Protein AF-A0A945WGF4-F1 (afdb_monomer_lite)

Sequence (278 aa):
MPPVVKNLLILNGLLFLATLSFQTSIGIDLRDMLGLHYFEAEKFKIYQIVTYMFMHGDFTHIFFNMFAVWMFGSAIENVWGSRKFLIYYLLTGFGAALIHYITIYIDIAPVISMMEQLVEDPSAQAAISFTNSHNWGSYLDQFYYKDMYDRTLEYMNGSLQVLKVDPENTQALRDTSNFFASYLEHFMNLPNVVGASGSLFGILLAFGMMFPNVRLFMIFIPIPIKAKYFVIGYGVMELVSAFQNNPGDNVAHFAHLGGMLFGYIIIKFWQKSGQRWR

Radius of gyration: 22.6 Å; chains: 1; bounding box: 58×42×65 Å

pLDDT: mean 94.6, std 6.07, range [61.59, 98.69]

Foldseek 3Di:
DADQLVVLLVQLVVQAVVQVCCCVPPNDHVLQQQWAAQCPAPSHDPNNLQSLLSFADDDVQSVVQSVLCVPLVVVQCVQQPDVRSVVLLSQLSNLLVVLLNVVCCVVCVVVLVLLVCLQPPNWLVSLLVSVVPPPCVLQDDCVPHVVLNVLVVCLVVPLNVVCVVPRPPPVSSNSSNVNSVVVSNSRSSPDTHHHNLSSSLLSLLLSCVPQVQDFCDDPPDNGTDGSVCVSVVVLVVLVVVCPPPDSPDPDSSSSSNSSNVSSVVVLVVCVVVVHDSD

Secondary structure (DSSP, 8-state):
--HHHHHHHHHHHHHHHHHHHHHHHH---HHHHHSEE-TTSTT--TTHHHHGGG--SSHHHHHHHHHHIIIIIHHHHHHH-HHHHHHHHHHHHHHHHHHHHHHHHHHHHHHHHHHHHHHHS--HHHHHHHHHHS-GGGT--TTTSHHHHHHHHHHHHTHHHHHHH-TT-HHHHHHHHHHHHHHHHHHHHS-EE--SHHHHHHHHHHHHHHSTT-EEEETTEEEEEEHHHHHHHHHHHHHHHHH---TT----HHHHHHHHHHHHHHHHHHHHTT----

Structure (mmCIF, N/CA/C/O backbone):
data_AF-A0A945WGF4-F1
#
_entry.id   AF-A0A945WGF4-F1
#
loop_
_atom_site.group_PDB
_atom_site.id
_atom_site.type_symbol
_atom_site.label_atom_id
_atom_site.label_alt_id
_atom_site.label_comp_id
_atom_site.label_asym_id
_atom_site.label_entity_id
_atom_site.label_seq_id
_atom_site.pdbx_PDB_ins_code
_atom_site.Cartn_x
_atom_site.Cartn_y
_atom_site.Cartn_z
_atom_site.occupancy
_atom_site.B_iso_or_equiv
_atom_site.auth_seq_id
_atom_site.auth_comp_id
_atom_site.auth_asym_id
_atom_site.auth_atom_id
_atom_site.pdbx_PDB_model_num
ATOM 1 N N . MET A 1 1 ? -12.036 8.065 26.164 1.00 86.81 1 MET A N 1
ATOM 2 C CA . MET A 1 1 ? -11.489 7.325 25.005 1.00 86.81 1 MET A CA 1
ATOM 3 C C . MET A 1 1 ? -10.660 6.165 25.536 1.00 86.81 1 MET A C 1
ATOM 5 O O . MET A 1 1 ? -9.862 6.420 26.436 1.00 86.81 1 MET A O 1
ATOM 9 N N . PRO A 1 2 ? -10.867 4.932 25.050 1.00 96.50 2 PRO A N 1
ATOM 10 C CA . PRO A 1 2 ? -10.083 3.763 25.455 1.00 96.50 2 PRO A CA 1
ATOM 11 C C . PRO A 1 2 ? -8.575 3.945 25.188 1.00 96.50 2 PRO A C 1
ATOM 13 O O . PRO A 1 2 ? -8.211 4.658 24.246 1.00 96.50 2 PRO A O 1
ATOM 16 N N . PRO A 1 3 ? -7.688 3.397 26.039 1.00 97.88 3 PRO A N 1
ATOM 17 C CA . PRO A 1 3 ? -6.272 3.752 26.018 1.00 97.88 3 PRO A CA 1
ATOM 18 C C . PRO A 1 3 ? -5.523 3.270 24.770 1.00 97.88 3 PRO A C 1
ATOM 20 O O . PRO A 1 3 ? -4.681 4.023 24.283 1.00 97.88 3 PRO A O 1
ATOM 23 N N . VAL A 1 4 ? -5.809 2.085 24.218 1.00 98.31 4 VAL A N 1
ATOM 24 C CA . VAL A 1 4 ? -5.104 1.606 23.013 1.00 98.31 4 VAL A CA 1
ATOM 25 C C . VAL A 1 4 ? -5.536 2.402 21.795 1.00 98.31 4 VAL A C 1
ATOM 27 O O . VAL A 1 4 ? -4.672 2.895 21.081 1.00 98.31 4 VAL A O 1
ATOM 30 N N . VAL A 1 5 ? -6.837 2.615 21.595 1.00 98.50 5 VAL A N 1
ATOM 31 C CA . VAL A 1 5 ? -7.349 3.485 20.525 1.00 98.50 5 VAL A CA 1
ATOM 32 C C . VAL A 1 5 ? -6.712 4.871 20.603 1.00 98.50 5 VAL A C 1
ATOM 34 O O . VAL A 1 5 ? -6.194 5.360 19.604 1.00 98.50 5 VAL A O 1
ATOM 37 N N . LYS A 1 6 ? -6.662 5.479 21.796 1.00 98.38 6 LYS A N 1
ATOM 38 C CA . LYS A 1 6 ? -5.992 6.773 21.997 1.00 98.38 6 LYS A CA 1
ATOM 39 C C . LYS A 1 6 ? -4.523 6.730 21.566 1.00 98.38 6 LYS A C 1
ATOM 41 O O . LYS A 1 6 ? -4.068 7.630 20.868 1.00 98.38 6 LYS A O 1
ATOM 46 N N . ASN A 1 7 ? -3.789 5.695 21.970 1.00 98.44 7 ASN A N 1
ATOM 47 C CA . ASN A 1 7 ? -2.373 5.558 21.639 1.00 98.44 7 ASN A CA 1
ATOM 48 C C . ASN A 1 7 ? -2.151 5.316 20.140 1.00 98.44 7 ASN A C 1
ATOM 50 O O . ASN A 1 7 ? -1.219 5.885 19.583 1.00 98.44 7 ASN A O 1
ATOM 54 N N . LEU A 1 8 ? -3.015 4.536 19.480 1.00 98.31 8 LEU A N 1
ATOM 55 C CA . LEU A 1 8 ? -2.981 4.343 18.029 1.00 98.31 8 LEU A CA 1
ATOM 56 C C . LEU A 1 8 ? -3.195 5.671 17.298 1.00 98.31 8 LEU A C 1
ATOM 58 O O . LEU A 1 8 ? -2.424 5.991 16.400 1.00 98.31 8 LEU A O 1
ATOM 62 N N . LEU A 1 9 ? -4.185 6.467 17.710 1.00 98.50 9 LEU A N 1
ATOM 63 C CA . LEU A 1 9 ? -4.441 7.790 17.135 1.00 98.50 9 LEU A CA 1
ATOM 64 C C . LEU A 1 9 ? -3.229 8.721 17.276 1.00 98.50 9 LEU A C 1
ATOM 66 O O . LEU A 1 9 ? -2.821 9.353 16.303 1.00 98.50 9 LEU A O 1
ATOM 70 N N . ILE A 1 10 ? -2.639 8.785 18.474 1.00 98.56 10 ILE A N 1
ATOM 71 C CA . ILE A 1 10 ? -1.462 9.622 18.743 1.00 98.56 10 ILE A CA 1
ATOM 72 C C . ILE A 1 10 ? -0.267 9.155 17.909 1.00 98.56 10 ILE A C 1
ATOM 74 O O . ILE A 1 10 ? 0.361 9.973 17.247 1.00 98.56 10 ILE A O 1
ATOM 78 N N . LEU A 1 11 ? 0.037 7.855 17.912 1.00 98.38 11 LEU A N 1
ATOM 79 C CA . LEU A 1 11 ? 1.184 7.297 17.195 1.00 98.38 11 LEU A CA 1
ATOM 80 C C . LEU A 1 11 ? 1.090 7.549 15.686 1.00 98.38 11 LEU A C 1
ATOM 82 O O . LEU A 1 11 ? 2.049 8.032 15.092 1.00 98.38 11 LEU A O 1
ATOM 86 N N . ASN A 1 12 ? -0.071 7.284 15.083 1.00 98.38 12 ASN A N 1
ATOM 87 C CA . ASN A 1 12 ? -0.297 7.530 13.658 1.00 98.38 12 ASN A CA 1
ATOM 88 C C . ASN A 1 12 ? -0.228 9.022 13.314 1.00 98.38 12 ASN A C 1
ATOM 90 O O . ASN A 1 12 ? 0.380 9.393 12.313 1.00 98.38 12 ASN A O 1
ATOM 94 N N . GLY A 1 13 ? -0.800 9.886 14.160 1.00 98.31 13 GLY A N 1
ATOM 95 C CA . GLY A 1 13 ? -0.698 11.335 13.990 1.00 98.31 13 GLY A CA 1
ATOM 96 C C . GLY A 1 13 ? 0.749 11.828 14.055 1.00 98.31 13 GLY A C 1
ATOM 97 O O . GLY A 1 13 ? 1.172 12.603 13.200 1.00 98.31 13 GLY A O 1
ATOM 98 N N . LEU A 1 14 ? 1.533 11.341 15.022 1.00 98.44 14 LEU A N 1
ATOM 99 C CA . LEU A 1 14 ? 2.951 11.682 15.153 1.00 98.44 14 LEU A CA 1
ATOM 100 C C . LEU A 1 14 ? 3.774 11.187 13.962 1.00 98.44 14 LEU A C 1
ATOM 102 O O . LEU A 1 14 ? 4.584 11.951 13.447 1.00 98.44 14 LEU A O 1
ATOM 106 N N . LEU A 1 15 ? 3.559 9.954 13.496 1.00 98.19 15 LEU A N 1
ATOM 107 C CA . LEU A 1 15 ? 4.268 9.416 12.332 1.00 98.19 15 LEU A CA 1
ATOM 108 C C . LEU A 1 15 ? 3.916 10.162 11.047 1.00 98.19 15 LEU A C 1
ATOM 110 O O . LEU A 1 15 ? 4.804 10.445 10.245 1.00 98.19 15 LEU A O 1
ATOM 114 N N . PHE A 1 16 ? 2.656 10.555 10.868 1.00 98.19 16 PHE A N 1
ATOM 115 C CA . PHE A 1 16 ? 2.250 11.372 9.727 1.00 98.19 16 PHE A CA 1
ATOM 116 C C . PHE A 1 16 ? 2.901 12.760 9.757 1.00 98.19 16 PHE A C 1
ATOM 118 O O . PHE A 1 16 ? 3.492 13.185 8.767 1.00 98.19 16 PHE A O 1
ATOM 125 N N . LEU A 1 17 ? 2.888 13.442 10.907 1.00 98.00 17 LEU A N 1
ATOM 126 C CA . LEU A 1 17 ? 3.571 14.732 11.064 1.00 98.00 17 LEU A CA 1
ATOM 127 C C . LEU A 1 17 ? 5.090 14.613 10.886 1.00 98.00 17 LEU A C 1
ATOM 129 O O . LEU A 1 17 ? 5.699 15.479 10.255 1.00 98.00 17 LEU A O 1
ATOM 133 N N . ALA A 1 18 ? 5.700 13.543 11.402 1.00 97.88 18 ALA A N 1
ATOM 134 C CA . ALA A 1 18 ? 7.118 13.257 11.209 1.00 97.88 18 ALA A CA 1
ATOM 135 C C . ALA A 1 18 ? 7.441 13.013 9.731 1.00 97.88 18 ALA A C 1
ATOM 137 O O . ALA A 1 18 ? 8.434 13.539 9.244 1.00 97.88 18 ALA A O 1
ATOM 138 N N . THR A 1 19 ? 6.573 12.304 9.002 1.00 97.31 19 THR A N 1
ATOM 139 C CA . THR A 1 19 ? 6.713 12.077 7.554 1.00 97.31 19 THR A CA 1
ATOM 140 C C . THR A 1 19 ? 6.748 13.406 6.807 1.00 97.31 19 THR A C 1
ATOM 142 O O . THR A 1 19 ? 7.700 13.671 6.078 1.00 97.31 19 THR A O 1
ATOM 145 N N . LEU A 1 20 ? 5.762 14.280 7.042 1.00 96.31 20 LEU A N 1
ATOM 146 C CA . LEU A 1 20 ? 5.699 15.597 6.399 1.00 96.31 20 LEU A CA 1
ATOM 147 C C . LEU A 1 20 ? 6.916 16.466 6.746 1.00 96.31 20 LEU A C 1
ATOM 149 O O . LEU A 1 20 ? 7.488 17.126 5.875 1.00 96.31 20 LEU A O 1
ATOM 153 N N . SER A 1 21 ? 7.322 16.452 8.018 1.00 96.88 21 SER A N 1
ATOM 154 C CA . SER A 1 21 ? 8.445 17.255 8.508 1.00 96.88 21 SER A CA 1
ATOM 155 C C . SER A 1 21 ? 9.773 16.774 7.928 1.00 96.88 21 SER A C 1
ATOM 157 O O . SER A 1 21 ? 10.543 17.579 7.420 1.00 96.88 21 SER A O 1
ATOM 159 N N . PHE A 1 22 ? 10.048 15.469 7.958 1.00 97.00 22 PHE A N 1
ATOM 160 C CA . PHE A 1 22 ? 11.325 14.915 7.501 1.00 97.00 22 PHE A CA 1
ATOM 161 C C . PHE A 1 22 ? 11.466 14.990 5.986 1.00 97.00 22 PHE A C 1
ATOM 163 O O . PHE A 1 22 ? 12.541 15.344 5.498 1.00 97.00 22 PHE A O 1
ATOM 170 N N . GLN A 1 23 ? 10.376 14.764 5.250 1.00 94.44 23 GLN A N 1
ATOM 171 C CA . GLN A 1 23 ? 10.380 14.915 3.801 1.00 94.44 23 GLN A CA 1
ATOM 172 C C . GLN A 1 23 ? 10.711 16.361 3.409 1.00 94.44 23 GLN A C 1
ATOM 174 O O . GLN A 1 23 ? 11.548 16.585 2.540 1.00 94.44 23 GLN A O 1
ATOM 179 N N . THR A 1 24 ? 10.115 17.343 4.093 1.00 92.94 24 THR A N 1
ATOM 180 C CA . THR A 1 24 ? 10.331 18.768 3.796 1.00 92.94 24 THR A CA 1
ATOM 181 C C . THR A 1 24 ? 11.696 19.271 4.271 1.00 92.94 24 THR A C 1
ATOM 183 O O . THR A 1 24 ? 12.344 20.044 3.572 1.00 92.94 24 THR A O 1
ATOM 186 N N . SER A 1 25 ? 12.134 18.882 5.471 1.00 94.62 25 SER A N 1
ATOM 187 C CA . SER A 1 25 ? 13.328 19.457 6.106 1.00 94.62 25 SER A CA 1
ATOM 188 C C . SER A 1 25 ? 14.635 18.788 5.694 1.00 94.62 25 SER A C 1
ATOM 190 O O . SER A 1 25 ? 15.658 19.465 5.647 1.00 94.62 25 SER A O 1
ATOM 192 N N . ILE A 1 26 ? 14.626 17.475 5.445 1.00 95.12 26 ILE A N 1
ATOM 193 C CA . ILE A 1 26 ? 15.848 16.688 5.201 1.00 95.12 26 ILE A CA 1
ATOM 194 C C . ILE A 1 26 ? 15.714 15.693 4.037 1.00 95.12 26 ILE A C 1
ATOM 196 O O . ILE A 1 26 ? 16.614 14.887 3.826 1.00 95.12 26 ILE A O 1
ATOM 200 N N . GLY A 1 27 ? 14.612 15.736 3.279 1.00 92.62 27 GLY A N 1
ATOM 201 C CA . GLY A 1 27 ? 14.408 14.894 2.095 1.00 92.62 27 GLY A CA 1
ATOM 202 C C . GLY A 1 27 ? 14.152 13.412 2.386 1.00 92.62 27 GLY A C 1
ATOM 203 O O . GLY A 1 27 ? 14.241 12.599 1.472 1.00 92.62 27 GLY A O 1
ATOM 204 N N . ILE A 1 28 ? 13.842 13.041 3.634 1.00 94.25 28 ILE A N 1
ATOM 205 C CA . ILE A 1 28 ? 13.594 11.644 4.023 1.00 94.25 28 ILE A CA 1
ATOM 206 C C . ILE A 1 28 ? 12.094 11.351 4.002 1.00 94.25 28 ILE A C 1
ATOM 208 O O . ILE A 1 28 ? 11.337 11.931 4.782 1.00 94.25 28 ILE A O 1
ATOM 212 N N . ASP A 1 29 ? 11.671 10.402 3.164 1.00 94.56 29 ASP A N 1
ATOM 213 C CA . ASP A 1 29 ? 10.294 9.910 3.153 1.00 94.56 29 ASP A CA 1
ATOM 214 C C . ASP A 1 29 ? 10.133 8.678 4.055 1.00 94.56 29 ASP A C 1
ATOM 216 O O . ASP A 1 29 ? 10.538 7.563 3.722 1.00 94.56 29 ASP A O 1
ATOM 220 N N . LEU A 1 30 ? 9.488 8.867 5.208 1.00 96.88 30 LEU A N 1
ATOM 221 C CA . LEU A 1 30 ? 9.208 7.764 6.126 1.00 96.88 30 LEU A CA 1
ATOM 222 C C . LEU A 1 30 ? 8.253 6.718 5.533 1.00 96.88 30 LEU A C 1
ATOM 224 O O . LEU A 1 30 ? 8.266 5.582 6.001 1.00 96.88 30 LEU A O 1
ATOM 228 N N . ARG A 1 31 ? 7.441 7.052 4.520 1.00 95.81 31 ARG A N 1
ATOM 229 C CA . ARG A 1 31 ? 6.581 6.072 3.828 1.00 95.81 31 ARG A CA 1
ATOM 230 C C . ARG A 1 31 ? 7.419 5.073 3.046 1.00 95.81 31 ARG A C 1
ATOM 232 O O . ARG A 1 31 ? 7.078 3.897 3.027 1.00 95.81 31 ARG A O 1
ATOM 239 N N . ASP A 1 32 ? 8.525 5.521 2.458 1.00 94.75 32 ASP A N 1
ATOM 240 C CA . ASP A 1 32 ? 9.477 4.641 1.779 1.00 94.75 32 ASP A CA 1
ATOM 241 C C . ASP A 1 32 ? 10.260 3.795 2.791 1.00 94.75 32 ASP A C 1
ATOM 243 O O . ASP A 1 32 ? 10.461 2.608 2.583 1.00 94.75 32 ASP A O 1
ATOM 247 N N . MET A 1 33 ? 10.641 4.354 3.941 1.00 96.19 33 MET A N 1
ATOM 248 C CA . MET A 1 33 ? 11.409 3.596 4.938 1.00 96.19 33 MET A CA 1
ATOM 249 C C . MET A 1 33 ? 10.570 2.571 5.711 1.00 96.19 33 MET A C 1
ATOM 251 O O . MET A 1 33 ? 11.021 1.455 5.966 1.00 96.19 33 MET A O 1
ATOM 255 N N . LEU A 1 34 ? 9.372 2.967 6.145 1.00 98.00 34 LEU A N 1
ATOM 256 C CA . LEU A 1 34 ? 8.552 2.220 7.104 1.00 98.00 34 LEU A CA 1
ATOM 257 C C . LEU A 1 34 ? 7.360 1.501 6.462 1.00 98.00 34 LEU A C 1
ATOM 259 O O . LEU A 1 34 ? 6.690 0.738 7.162 1.00 98.00 34 LEU A O 1
ATOM 263 N N . GLY A 1 35 ? 7.081 1.752 5.182 1.00 97.38 35 GLY A N 1
ATOM 264 C CA . GLY A 1 35 ? 6.067 1.041 4.409 1.00 97.38 35 GLY A CA 1
ATOM 265 C C . GLY A 1 35 ? 6.497 -0.376 4.024 1.00 97.38 35 GLY A C 1
ATOM 266 O O . GLY A 1 35 ? 7.669 -0.736 4.119 1.00 97.38 35 GLY A O 1
ATOM 267 N N . LEU A 1 36 ? 5.522 -1.213 3.674 1.00 96.81 36 LEU A N 1
ATOM 268 C CA . LEU A 1 36 ? 5.719 -2.629 3.385 1.00 96.81 36 LEU A CA 1
ATOM 269 C C . LEU A 1 36 ? 6.135 -2.821 1.928 1.00 96.81 36 LEU A C 1
ATOM 271 O O . LEU A 1 36 ? 5.277 -2.840 1.047 1.00 96.81 36 LEU A O 1
ATOM 275 N N . HIS A 1 37 ? 7.439 -2.984 1.703 1.00 96.38 37 HIS A N 1
ATOM 276 C CA . HIS A 1 37 ? 8.002 -3.289 0.385 1.00 96.38 37 HIS A CA 1
ATOM 277 C C . HIS A 1 37 ? 7.852 -4.764 0.007 1.00 96.38 37 HIS A C 1
ATOM 279 O O . HIS A 1 37 ? 7.711 -5.627 0.883 1.00 96.38 37 HIS A O 1
ATOM 285 N N . TYR A 1 38 ? 7.914 -5.067 -1.293 1.00 95.38 38 TYR A N 1
ATOM 286 C CA . TYR A 1 38 ? 8.000 -6.445 -1.789 1.00 95.38 38 TYR A CA 1
ATOM 287 C C . TYR A 1 38 ? 9.185 -7.185 -1.149 1.00 95.38 38 TYR A C 1
ATOM 289 O O . TYR A 1 38 ? 10.270 -6.632 -1.031 1.00 95.38 38 TYR A O 1
ATOM 297 N N . PHE A 1 39 ? 8.987 -8.424 -0.696 1.00 94.19 39 PHE A N 1
ATOM 298 C CA . PHE A 1 39 ? 9.924 -9.087 0.223 1.00 94.19 39 PHE A CA 1
ATOM 299 C C . PHE A 1 39 ? 11.304 -9.409 -0.381 1.00 94.19 39 PHE A C 1
ATOM 301 O O . PHE A 1 39 ? 12.262 -9.566 0.374 1.00 94.19 39 PHE A O 1
ATOM 308 N N . GLU A 1 40 ? 11.413 -9.499 -1.710 1.00 93.62 40 GLU A N 1
ATOM 309 C CA . GLU A 1 40 ? 12.685 -9.710 -2.429 1.00 93.62 40 GLU A CA 1
ATOM 310 C C . GLU A 1 40 ? 13.337 -8.390 -2.863 1.00 93.62 40 GLU A C 1
ATOM 312 O O . GLU A 1 40 ? 14.462 -8.384 -3.354 1.00 93.62 40 GLU A O 1
ATOM 317 N N . ALA A 1 41 ? 12.652 -7.262 -2.665 1.00 95.50 41 ALA A N 1
ATOM 318 C CA . ALA A 1 41 ? 13.173 -5.950 -3.009 1.00 95.50 41 ALA A CA 1
ATOM 319 C C . ALA A 1 41 ? 14.297 -5.531 -2.056 1.00 95.50 41 ALA A C 1
ATOM 321 O O . ALA A 1 41 ? 14.249 -5.785 -0.849 1.00 95.50 41 ALA A O 1
ATOM 322 N N . GLU A 1 42 ? 15.281 -4.788 -2.560 1.00 95.88 42 GLU A N 1
ATOM 323 C CA . GLU A 1 42 ? 16.395 -4.291 -1.744 1.00 95.88 42 GLU A CA 1
ATOM 324 C C . GLU A 1 42 ? 15.917 -3.388 -0.590 1.00 95.88 42 GLU A C 1
ATOM 326 O O . GLU A 1 42 ? 16.454 -3.418 0.532 1.00 95.88 42 GLU A O 1
ATOM 331 N N . LYS A 1 43 ? 14.862 -2.604 -0.839 1.00 95.94 43 LYS A N 1
ATOM 332 C CA . LYS A 1 43 ? 14.247 -1.718 0.157 1.00 95.94 43 LYS A CA 1
ATOM 333 C C . LYS A 1 43 ? 13.505 -2.455 1.266 1.00 95.94 43 LYS A C 1
ATOM 335 O O . LYS A 1 43 ? 13.220 -1.841 2.300 1.00 95.94 43 LYS A O 1
ATOM 340 N N . PHE A 1 44 ? 13.237 -3.751 1.116 1.00 97.19 44 PHE A N 1
ATOM 341 C CA . PHE A 1 44 ? 12.576 -4.515 2.160 1.00 97.19 44 PHE A CA 1
ATOM 342 C C . PHE A 1 44 ? 13.429 -4.604 3.424 1.00 97.19 44 PHE A C 1
ATOM 344 O O . PHE A 1 44 ? 14.646 -4.838 3.400 1.00 97.19 44 PHE A O 1
ATOM 351 N N . LYS A 1 45 ? 12.767 -4.412 4.564 1.00 97.38 45 LYS A N 1
ATOM 352 C CA . LYS A 1 45 ? 13.328 -4.582 5.903 1.00 97.38 45 LYS A CA 1
ATOM 353 C C . LYS A 1 45 ? 12.294 -5.266 6.786 1.00 97.38 45 LYS A C 1
ATOM 355 O O . LYS A 1 45 ? 11.128 -4.893 6.803 1.00 97.38 45 LYS A O 1
ATOM 360 N N . ILE A 1 46 ? 12.731 -6.216 7.613 1.00 95.88 46 ILE A N 1
ATOM 361 C CA . ILE A 1 46 ? 11.827 -7.070 8.406 1.00 95.88 46 ILE A CA 1
ATOM 362 C C . ILE A 1 46 ? 10.862 -6.298 9.325 1.00 95.88 46 ILE A C 1
ATOM 364 O O . ILE A 1 46 ? 9.744 -6.745 9.573 1.00 95.88 46 ILE A O 1
ATOM 368 N N . TYR A 1 47 ? 11.261 -5.120 9.819 1.00 96.69 47 TYR A N 1
ATOM 369 C CA . TYR A 1 47 ? 10.410 -4.292 10.677 1.00 96.69 47 TYR A CA 1
ATOM 370 C C . TYR A 1 47 ? 9.177 -3.739 9.942 1.00 96.69 47 TYR A C 1
ATOM 372 O O . TYR A 1 47 ? 8.179 -3.418 10.593 1.00 96.69 47 TYR A O 1
ATOM 380 N N . GLN A 1 48 ? 9.211 -3.684 8.607 1.00 97.50 48 GLN A N 1
ATOM 381 C CA . GLN A 1 48 ? 8.130 -3.167 7.771 1.00 97.50 48 GLN A CA 1
ATOM 382 C C . GLN A 1 48 ? 6.851 -3.986 7.894 1.00 97.50 48 GLN A C 1
ATOM 384 O O . GLN A 1 48 ? 5.779 -3.404 7.804 1.00 97.50 48 GLN A O 1
ATOM 389 N N . ILE A 1 49 ? 6.939 -5.277 8.244 1.00 94.94 49 ILE A N 1
ATOM 390 C CA . ILE A 1 49 ? 5.782 -6.147 8.543 1.00 94.94 49 ILE A CA 1
ATOM 391 C C . ILE A 1 49 ? 4.907 -5.572 9.671 1.00 94.94 49 ILE A C 1
ATOM 393 O O . ILE A 1 49 ? 3.717 -5.870 9.755 1.00 94.94 49 ILE A O 1
ATOM 397 N N . VAL A 1 50 ? 5.474 -4.731 10.541 1.00 96.69 50 VAL A N 1
ATOM 398 C CA . VAL A 1 50 ? 4.743 -4.044 11.613 1.00 96.69 50 VAL A CA 1
ATOM 399 C C . VAL A 1 50 ? 4.585 -2.558 11.310 1.00 96.69 50 VAL A C 1
ATOM 401 O O . VAL A 1 50 ? 3.499 -2.008 11.490 1.00 96.69 50 VAL A O 1
ATOM 404 N N . THR A 1 51 ? 5.652 -1.879 10.885 1.00 97.94 51 THR A N 1
ATOM 405 C CA . THR A 1 51 ? 5.657 -0.409 10.813 1.00 97.94 51 THR A CA 1
ATOM 406 C C . THR A 1 51 ? 4.721 0.142 9.745 1.00 97.94 51 THR A C 1
ATOM 408 O O . THR A 1 51 ? 4.175 1.228 9.939 1.00 97.94 51 THR A O 1
ATOM 411 N N . TYR A 1 52 ? 4.447 -0.620 8.683 1.00 97.81 52 TYR A N 1
ATOM 412 C CA . TYR A 1 52 ? 3.558 -0.187 7.604 1.00 97.81 52 TYR A CA 1
ATOM 413 C C . TYR A 1 52 ? 2.141 0.139 8.095 1.00 97.81 52 TYR A C 1
ATOM 415 O O . TYR A 1 52 ? 1.489 1.047 7.576 1.00 97.81 52 TYR A O 1
ATOM 423 N N . MET A 1 53 ? 1.703 -0.547 9.161 1.00 97.69 53 MET A N 1
ATOM 424 C CA . MET A 1 53 ? 0.405 -0.362 9.815 1.00 97.69 53 MET A CA 1
ATOM 425 C C . MET A 1 53 ? 0.231 1.038 10.410 1.00 97.69 53 MET A C 1
ATOM 427 O O . MET A 1 53 ? -0.871 1.382 10.838 1.00 97.69 53 MET A O 1
ATOM 431 N N . PHE A 1 54 ? 1.315 1.813 10.502 1.00 98.00 54 PHE A N 1
ATOM 432 C CA . PHE A 1 54 ? 1.334 3.134 11.117 1.00 98.00 54 PHE A CA 1
ATOM 433 C C . PHE A 1 54 ? 1.694 4.271 10.149 1.00 98.00 54 PHE A C 1
ATOM 435 O O . PHE A 1 54 ? 1.771 5.435 10.550 1.00 98.00 54 PHE A O 1
ATOM 442 N N . MET A 1 55 ? 1.895 3.948 8.872 1.00 97.94 55 MET A N 1
ATOM 443 C CA . MET A 1 55 ? 2.204 4.909 7.815 1.00 97.94 55 MET A CA 1
ATOM 444 C C . MET A 1 55 ? 0.950 5.267 7.022 1.00 97.94 55 MET A C 1
ATOM 446 O O . MET A 1 55 ? 0.035 4.459 6.911 1.00 97.94 55 MET A O 1
ATOM 450 N N . HIS A 1 56 ? 0.891 6.480 6.472 1.00 96.75 56 HIS A N 1
ATOM 451 C CA . HIS A 1 56 ? -0.254 6.955 5.692 1.00 96.75 56 HIS A CA 1
ATOM 452 C C . HIS A 1 56 ? 0.222 7.810 4.514 1.00 96.75 56 HIS A C 1
ATOM 454 O O . HIS A 1 56 ? 1.155 8.599 4.658 1.00 96.75 56 HIS A O 1
ATOM 460 N N . GLY A 1 57 ? -0.420 7.638 3.355 1.00 93.06 57 GLY A N 1
ATOM 461 C CA . GLY A 1 57 ? -0.036 8.303 2.104 1.00 93.06 57 GLY A CA 1
ATOM 462 C C . GLY A 1 57 ? -0.346 9.800 2.080 1.00 93.06 57 GLY A C 1
ATOM 463 O O . GLY A 1 57 ? 0.505 10.597 1.687 1.00 93.06 57 GLY A O 1
ATOM 464 N N . ASP A 1 58 ? -1.533 10.178 2.556 1.00 93.75 58 ASP A N 1
ATOM 465 C CA . ASP A 1 58 ? -2.062 11.540 2.507 1.00 93.75 58 ASP A CA 1
ATOM 466 C C . ASP A 1 58 ? -2.994 11.843 3.697 1.00 93.75 58 ASP A C 1
ATOM 468 O O . ASP A 1 58 ? -3.321 10.971 4.510 1.00 93.75 58 ASP A O 1
ATOM 472 N N . PHE A 1 59 ? -3.418 13.106 3.800 1.00 96.00 59 PHE A N 1
ATOM 473 C CA . PHE A 1 59 ? -4.266 13.590 4.890 1.00 96.00 59 PHE A CA 1
ATOM 474 C C . PHE A 1 59 ? -5.646 12.919 4.929 1.00 96.00 59 PHE A C 1
ATOM 476 O O . PHE A 1 59 ? -6.125 12.555 6.004 1.00 96.00 59 PHE A O 1
ATOM 483 N N . THR A 1 60 ? -6.292 12.750 3.777 1.00 94.94 60 THR A N 1
ATOM 484 C CA . THR A 1 60 ? -7.622 12.138 3.694 1.00 94.94 60 THR A CA 1
ATOM 485 C C . THR A 1 60 ? -7.554 10.680 4.139 1.00 94.94 60 THR A C 1
ATOM 487 O O . THR A 1 60 ? -8.401 10.228 4.918 1.00 94.94 60 THR A O 1
ATOM 490 N N . HIS A 1 61 ? -6.501 9.971 3.730 1.00 94.56 61 HIS A N 1
ATOM 491 C CA . HIS A 1 61 ? -6.255 8.591 4.114 1.00 94.56 61 HIS A CA 1
ATOM 492 C C . HIS A 1 61 ? -6.104 8.428 5.639 1.00 94.56 61 HIS A C 1
ATOM 494 O O . HIS A 1 61 ? -6.815 7.608 6.233 1.00 94.56 61 HIS A O 1
ATOM 500 N N . ILE A 1 62 ? -5.248 9.222 6.301 1.00 97.38 62 ILE A N 1
ATOM 501 C CA . ILE A 1 62 ? -5.105 9.159 7.770 1.00 97.38 62 ILE A CA 1
ATOM 502 C C . ILE A 1 62 ? -6.368 9.619 8.497 1.00 97.38 62 ILE A C 1
ATOM 504 O O . ILE A 1 62 ? -6.764 8.991 9.481 1.00 97.38 62 ILE A O 1
ATOM 508 N N . PHE A 1 63 ? -7.027 10.674 8.016 1.00 97.56 63 PHE A N 1
ATOM 509 C CA . PHE A 1 63 ? -8.219 11.217 8.657 1.00 97.56 63 PHE A CA 1
ATOM 510 C C . PHE A 1 63 ? -9.324 10.162 8.753 1.00 97.56 63 PHE A C 1
ATOM 512 O O . PHE A 1 63 ? -9.807 9.878 9.852 1.00 97.56 63 PHE A O 1
ATOM 519 N N . PHE A 1 64 ? -9.690 9.532 7.632 1.00 96.00 64 PHE A N 1
ATOM 520 C CA . PHE A 1 64 ? -10.755 8.528 7.631 1.00 96.00 64 PHE A CA 1
ATOM 521 C C . PHE A 1 64 ? -10.355 7.241 8.357 1.00 96.00 64 PHE A C 1
ATOM 523 O O . PHE A 1 64 ? -11.195 6.665 9.053 1.00 96.00 64 PHE A O 1
ATOM 530 N N . ASN A 1 65 ? -9.083 6.827 8.289 1.00 96.88 65 ASN A N 1
ATOM 531 C CA . ASN A 1 65 ? -8.601 5.687 9.073 1.00 96.88 65 ASN A CA 1
ATOM 532 C C . ASN A 1 65 ? -8.737 5.947 10.572 1.00 96.88 65 ASN A C 1
ATOM 534 O O . ASN A 1 65 ? -9.345 5.153 11.289 1.00 96.88 65 ASN A O 1
ATOM 538 N N . MET A 1 66 ? -8.206 7.068 11.058 1.00 97.94 66 MET A N 1
ATOM 539 C CA . MET A 1 66 ? -8.212 7.380 12.487 1.00 97.94 66 MET A CA 1
ATOM 540 C C . MET A 1 66 ? -9.616 7.690 13.000 1.00 97.94 66 MET A C 1
ATOM 542 O O . MET A 1 66 ? -9.953 7.290 14.115 1.00 97.94 66 MET A O 1
ATOM 546 N N . PHE A 1 67 ? -10.467 8.314 12.184 1.00 97.00 67 PHE A N 1
ATOM 547 C CA . PHE A 1 67 ? -11.882 8.498 12.498 1.00 97.00 67 PHE A CA 1
ATOM 548 C C . PHE A 1 67 ? -12.598 7.156 12.694 1.00 97.00 67 PHE A C 1
ATOM 550 O O . PHE A 1 67 ? -13.312 6.968 13.682 1.00 97.00 67 PHE A O 1
ATOM 557 N N . ALA A 1 68 ? -12.370 6.196 11.799 1.00 96.94 68 ALA A N 1
ATOM 558 C CA . ALA A 1 68 ? -12.990 4.881 11.882 1.00 96.94 68 ALA A CA 1
ATOM 559 C C . ALA A 1 68 ? -12.399 4.023 13.020 1.00 96.94 68 ALA A C 1
ATOM 561 O O . ALA A 1 68 ? -13.157 3.382 13.753 1.00 96.94 68 ALA A O 1
ATOM 562 N N . VAL A 1 69 ? -11.078 4.060 13.248 1.00 98.19 69 VAL A N 1
ATOM 563 C CA . VAL A 1 69 ? -10.430 3.417 14.409 1.00 98.19 69 VAL A CA 1
ATOM 564 C C . VAL A 1 69 ? -10.973 3.997 15.712 1.00 98.19 69 VAL A C 1
ATOM 566 O O . VAL A 1 69 ? -11.293 3.247 16.633 1.00 98.19 69 VAL A O 1
ATOM 569 N N . TRP A 1 70 ? -11.148 5.316 15.795 1.00 97.94 70 TRP A N 1
ATOM 570 C CA . TRP A 1 70 ? -11.765 5.946 16.955 1.00 97.94 70 TRP A CA 1
ATOM 571 C C . TRP A 1 70 ? -13.208 5.484 17.156 1.00 97.94 70 TRP A C 1
ATOM 573 O O . TRP A 1 70 ? -13.545 5.030 18.249 1.00 97.94 70 TRP A O 1
ATOM 583 N N . MET A 1 71 ? -14.049 5.559 16.124 1.00 95.81 71 MET A N 1
ATOM 584 C CA . MET A 1 71 ? -15.475 5.247 16.228 1.00 95.81 71 MET A CA 1
ATOM 585 C C . MET A 1 71 ? -15.725 3.765 16.531 1.00 95.81 71 MET A C 1
ATOM 587 O O . MET A 1 71 ? -16.368 3.425 17.526 1.00 95.81 71 MET A O 1
ATOM 591 N N . PHE A 1 72 ? -15.212 2.873 15.684 1.00 97.81 72 PHE A N 1
ATOM 592 C CA . PHE A 1 72 ? -15.481 1.440 15.780 1.00 97.81 72 PHE A CA 1
ATOM 593 C C . PHE A 1 72 ? -14.539 0.759 16.768 1.00 97.81 72 PHE A C 1
ATOM 595 O O . PHE A 1 72 ? -14.979 -0.056 17.580 1.00 97.81 72 PHE A O 1
ATOM 602 N N . GLY A 1 73 ? -13.258 1.133 16.767 1.00 97.69 73 GLY A N 1
ATOM 603 C CA . GLY A 1 73 ? -12.271 0.564 17.680 1.00 97.69 73 GLY A CA 1
ATOM 604 C C . GLY A 1 73 ? -12.586 0.875 19.140 1.00 97.69 73 GLY A C 1
ATOM 605 O O . GLY A 1 73 ? -12.476 -0.022 19.972 1.00 97.69 73 GLY A O 1
ATOM 606 N N . SER A 1 74 ? -13.084 2.079 19.465 1.00 97.94 74 SER A N 1
ATOM 607 C CA . SER A 1 74 ? -13.467 2.397 20.853 1.00 97.94 74 SER A CA 1
ATOM 608 C C . SER A 1 74 ? -14.590 1.496 21.365 1.00 97.94 74 SER A C 1
ATOM 610 O O . SER A 1 74 ? -14.563 1.076 22.522 1.00 97.94 74 SER A O 1
ATOM 612 N N . ALA A 1 75 ? -15.581 1.188 20.522 1.00 96.44 75 ALA A N 1
ATOM 613 C CA . ALA A 1 75 ? -16.678 0.299 20.898 1.00 96.44 75 ALA A CA 1
ATOM 614 C C . ALA A 1 75 ? -16.171 -1.119 21.200 1.00 96.44 75 ALA A C 1
ATOM 616 O O . ALA A 1 75 ? -16.603 -1.735 22.173 1.00 96.44 75 ALA A O 1
ATOM 617 N N . ILE A 1 76 ? -15.221 -1.611 20.403 1.00 97.38 76 ILE A N 1
ATOM 618 C CA . ILE A 1 76 ? -14.629 -2.939 20.575 1.00 97.38 76 ILE A CA 1
ATOM 619 C C . ILE A 1 76 ? -13.691 -2.988 21.786 1.00 97.38 76 ILE A C 1
ATOM 621 O O . ILE A 1 76 ? -13.806 -3.905 22.598 1.00 97.38 76 ILE A O 1
ATOM 625 N N . GLU A 1 77 ? -12.805 -2.002 21.964 1.00 98.00 77 GLU A N 1
ATOM 626 C CA . GLU A 1 77 ? -11.874 -1.965 23.100 1.00 98.00 77 GLU A CA 1
ATOM 627 C C . GLU A 1 77 ? -12.614 -1.904 24.442 1.00 98.00 77 GLU A C 1
ATOM 629 O O . GLU A 1 77 ? -12.215 -2.585 25.384 1.00 98.00 77 GLU A O 1
ATOM 634 N N . ASN A 1 78 ? -13.726 -1.166 24.529 1.00 96.19 78 ASN A N 1
ATOM 635 C CA . ASN A 1 78 ? -14.539 -1.113 25.748 1.00 96.19 78 ASN A CA 1
ATOM 636 C C . ASN A 1 78 ? -15.144 -2.472 26.139 1.00 96.19 78 ASN A C 1
ATOM 638 O O . ASN A 1 78 ? -15.377 -2.706 27.322 1.00 96.19 78 ASN A O 1
ATOM 642 N N . VAL A 1 79 ? -15.394 -3.366 25.175 1.00 94.81 79 VAL A N 1
ATOM 643 C CA . VAL A 1 79 ? -15.938 -4.708 25.449 1.00 94.81 79 VAL A CA 1
ATOM 644 C C . VAL A 1 79 ? -14.829 -5.730 25.685 1.00 94.81 79 VAL A C 1
ATOM 646 O O . VAL A 1 79 ? -14.915 -6.543 26.602 1.00 94.81 79 VAL A O 1
ATOM 649 N N . TRP A 1 80 ? -13.782 -5.720 24.862 1.00 95.88 80 TRP A N 1
ATOM 650 C CA . TRP A 1 80 ? -12.713 -6.723 24.926 1.00 95.88 80 TRP A CA 1
ATOM 651 C C . TRP A 1 80 ? -11.604 -6.391 25.922 1.00 95.88 80 TRP A C 1
ATOM 653 O O . TRP A 1 80 ? -10.839 -7.279 26.306 1.00 95.88 80 TRP A O 1
ATOM 663 N N . GLY A 1 81 ? -11.496 -5.129 26.326 1.00 96.62 81 GLY A N 1
ATOM 664 C CA . GLY A 1 81 ? -10.340 -4.606 27.032 1.00 96.62 81 GLY A CA 1
ATOM 665 C C . GLY A 1 81 ? -9.127 -4.415 26.115 1.00 96.62 81 GLY A C 1
ATOM 666 O O . GLY A 1 81 ? -8.972 -5.036 25.058 1.00 96.62 81 GLY A O 1
ATOM 667 N N . SER A 1 82 ? -8.218 -3.560 26.572 1.00 97.56 82 SER A N 1
ATOM 668 C CA . SER A 1 82 ? -7.068 -3.058 25.817 1.00 97.56 82 SER A CA 1
ATOM 669 C C . SER A 1 82 ? -6.145 -4.144 25.272 1.00 97.56 82 SER A C 1
ATOM 671 O O . SER A 1 82 ? -5.781 -4.115 24.099 1.00 97.56 82 SER A O 1
ATOM 673 N N . ARG A 1 83 ? -5.792 -5.147 26.089 1.00 96.62 83 ARG A N 1
ATOM 674 C CA . ARG A 1 83 ? -4.871 -6.218 25.671 1.00 96.62 83 ARG A CA 1
ATOM 675 C C . ARG A 1 83 ? -5.428 -7.020 24.496 1.00 96.62 83 ARG A C 1
ATOM 677 O O . ARG A 1 83 ? -4.717 -7.271 23.529 1.00 96.62 83 ARG A O 1
ATOM 684 N N . LYS A 1 84 ? -6.692 -7.433 24.590 1.00 95.75 84 LYS A N 1
ATOM 685 C CA . LYS A 1 84 ? -7.334 -8.268 23.571 1.00 95.75 84 LYS A CA 1
ATOM 686 C C . LYS A 1 84 ? -7.596 -7.476 22.290 1.00 95.75 84 LYS A C 1
ATOM 688 O O . LYS A 1 84 ? -7.358 -8.004 21.209 1.00 95.75 84 LYS A O 1
ATOM 693 N N . PHE A 1 85 ? -8.003 -6.212 22.415 1.00 98.19 85 PHE A N 1
ATOM 694 C CA . PHE A 1 85 ? -8.139 -5.302 21.279 1.00 98.19 85 PHE A CA 1
ATOM 695 C C . PHE A 1 85 ? -6.810 -5.081 20.545 1.00 98.19 85 PHE A C 1
ATOM 697 O O . PHE A 1 85 ? -6.774 -5.209 19.326 1.00 98.19 85 PHE A O 1
ATOM 704 N N . LEU A 1 86 ? -5.712 -4.827 21.267 1.00 98.19 86 LEU A N 1
ATOM 705 C CA . LEU A 1 86 ? -4.397 -4.631 20.650 1.00 98.19 86 LEU A CA 1
ATOM 706 C C . LEU A 1 86 ? -3.918 -5.883 19.904 1.00 98.19 86 LEU A C 1
ATOM 708 O O . LEU A 1 86 ? -3.454 -5.778 18.773 1.00 98.19 86 LEU A O 1
ATOM 712 N N . ILE A 1 87 ? -4.059 -7.067 20.512 1.00 97.69 87 ILE A N 1
ATOM 713 C CA . ILE A 1 87 ? -3.709 -8.335 19.852 1.00 97.69 87 ILE A CA 1
ATOM 714 C C . ILE A 1 87 ? -4.545 -8.518 18.584 1.00 97.69 87 ILE A C 1
ATOM 716 O O . ILE A 1 87 ? -4.001 -8.874 17.545 1.00 97.69 87 ILE A O 1
ATOM 720 N N . TYR A 1 88 ? -5.852 -8.250 18.656 1.00 98.25 88 TYR A N 1
ATOM 721 C CA . TYR A 1 88 ? -6.725 -8.332 17.490 1.00 98.25 88 TYR A CA 1
ATOM 722 C C . TYR A 1 88 ? -6.267 -7.391 16.374 1.00 98.25 88 TYR A C 1
ATOM 724 O O . TYR A 1 88 ? -6.064 -7.852 15.258 1.00 98.25 88 TYR A O 1
ATOM 732 N N . TYR A 1 89 ? -6.044 -6.113 16.698 1.00 98.50 89 TYR A N 1
ATOM 733 C CA . TYR A 1 89 ? -5.567 -5.096 15.761 1.00 98.50 89 TYR A CA 1
ATOM 734 C C . TYR A 1 89 ? -4.301 -5.567 15.033 1.00 98.50 89 TYR A C 1
ATOM 736 O O . TYR A 1 89 ? -4.295 -5.649 13.807 1.00 98.50 89 TYR A O 1
ATOM 744 N N . LEU A 1 90 ? -3.273 -5.982 15.781 1.00 98.25 90 LEU A N 1
ATOM 745 C CA . LEU A 1 90 ? -2.002 -6.441 15.212 1.00 98.25 90 LEU A CA 1
ATOM 746 C C . LEU A 1 90 ? -2.164 -7.682 14.327 1.00 98.25 90 LEU A C 1
ATOM 748 O O . LEU A 1 90 ? -1.667 -7.702 13.206 1.00 98.25 90 LEU A O 1
ATOM 752 N N . LEU A 1 91 ? -2.894 -8.701 14.791 1.00 98.38 91 LEU A N 1
ATOM 753 C CA . LEU A 1 91 ? -3.078 -9.934 14.020 1.00 98.38 91 LEU A CA 1
ATOM 754 C C . LEU A 1 91 ? -3.896 -9.714 12.743 1.00 98.38 91 LEU A C 1
ATOM 756 O O . LEU A 1 91 ? -3.622 -10.355 11.731 1.00 98.38 91 LEU A O 1
ATOM 760 N N . THR A 1 92 ? -4.878 -8.808 12.761 1.00 98.44 92 THR A N 1
ATOM 761 C CA . THR A 1 92 ? -5.606 -8.431 11.540 1.00 98.44 92 THR A CA 1
ATOM 762 C C . THR A 1 92 ? -4.733 -7.647 10.566 1.00 98.44 92 THR A C 1
ATOM 764 O O . THR A 1 92 ? -4.859 -7.852 9.363 1.00 98.44 92 THR A O 1
ATOM 767 N N . GLY A 1 93 ? -3.800 -6.829 11.064 1.00 98.12 93 GLY A N 1
ATOM 768 C CA . GLY A 1 93 ? -2.754 -6.219 10.245 1.00 98.12 93 GLY A CA 1
ATOM 769 C C . GLY A 1 93 ? -1.867 -7.272 9.589 1.00 98.12 93 GLY A C 1
ATOM 770 O O . GLY A 1 93 ? -1.799 -7.335 8.370 1.00 98.12 93 GLY A O 1
ATOM 771 N N . PHE A 1 94 ? -1.292 -8.196 10.358 1.00 98.25 94 PHE A N 1
ATOM 772 C CA . PHE A 1 94 ? -0.468 -9.272 9.787 1.00 98.25 94 PHE A CA 1
ATOM 773 C C . PHE A 1 94 ? -1.228 -10.136 8.775 1.00 98.25 94 PHE A C 1
ATOM 775 O O . PHE A 1 94 ? -0.674 -10.509 7.744 1.00 98.25 94 PHE A O 1
ATOM 782 N N . GLY A 1 95 ? -2.511 -10.405 9.027 1.00 97.94 95 GLY A N 1
ATOM 783 C CA . GLY A 1 95 ? -3.390 -11.066 8.065 1.00 97.94 95 GLY A CA 1
ATOM 784 C C . GLY A 1 95 ? -3.566 -10.277 6.767 1.00 97.94 95 GLY A C 1
ATOM 785 O O . GLY A 1 95 ? -3.501 -10.852 5.683 1.00 97.94 95 GLY A O 1
ATOM 786 N N . ALA A 1 96 ? -3.739 -8.958 6.865 1.00 97.69 96 ALA A N 1
ATOM 787 C CA . ALA A 1 96 ? -3.800 -8.068 5.711 1.00 97.69 96 ALA A CA 1
ATOM 788 C C . ALA A 1 96 ? -2.485 -8.066 4.916 1.00 97.69 96 ALA A C 1
ATOM 790 O O . ALA A 1 96 ? -2.528 -8.225 3.699 1.00 97.69 96 ALA A O 1
ATOM 791 N N . ALA A 1 97 ? -1.333 -7.956 5.590 1.00 96.31 97 ALA A N 1
ATOM 792 C CA . ALA A 1 97 ? -0.014 -8.032 4.957 1.00 96.31 97 ALA A CA 1
ATOM 793 C C . ALA A 1 97 ? 0.197 -9.365 4.224 1.00 96.31 97 ALA A C 1
ATOM 795 O O . ALA A 1 97 ? 0.668 -9.379 3.092 1.00 96.31 97 ALA A O 1
ATOM 796 N N . LEU A 1 98 ? -0.202 -10.485 4.836 1.00 96.88 98 LEU A N 1
ATOM 797 C CA . LEU A 1 98 ? -0.069 -11.806 4.226 1.00 96.88 98 LEU A CA 1
ATOM 798 C C . LEU A 1 98 ? -0.897 -11.938 2.942 1.00 96.88 98 LEU A C 1
ATOM 800 O O . LEU A 1 98 ? -0.370 -12.360 1.917 1.00 96.88 98 LEU A O 1
ATOM 804 N N . ILE A 1 99 ? -2.184 -11.575 2.980 1.00 96.44 99 ILE A N 1
ATOM 805 C CA . ILE A 1 99 ? -3.041 -11.645 1.784 1.00 96.44 99 ILE A CA 1
ATOM 806 C C . ILE A 1 99 ? -2.550 -10.682 0.702 1.00 96.44 99 ILE A C 1
ATOM 808 O O . ILE A 1 99 ? -2.554 -11.025 -0.480 1.00 96.44 99 ILE A O 1
ATOM 812 N N . HIS A 1 100 ? -2.076 -9.506 1.103 1.00 93.06 100 HIS A N 1
ATOM 813 C CA . HIS A 1 100 ? -1.488 -8.548 0.186 1.00 93.06 100 HIS A CA 1
ATOM 814 C C . HIS A 1 100 ? -0.240 -9.101 -0.518 1.00 93.06 100 HIS A C 1
ATOM 816 O O . HIS A 1 100 ? -0.171 -9.035 -1.741 1.00 93.06 100 HIS A O 1
ATOM 822 N N . TYR A 1 101 ? 0.688 -9.728 0.213 1.00 94.06 101 TYR A N 1
ATOM 823 C CA . TYR A 1 101 ? 1.865 -10.354 -0.392 1.00 94.06 101 TYR A CA 1
ATOM 824 C C . TYR A 1 101 ? 1.516 -11.492 -1.342 1.00 94.06 101 TYR A C 1
ATOM 826 O O . TYR A 1 101 ? 2.118 -11.583 -2.406 1.00 94.06 101 TYR A O 1
ATOM 834 N N . ILE A 1 102 ? 0.537 -12.331 -0.994 1.00 94.62 102 ILE A N 1
ATOM 835 C CA . ILE A 1 102 ? 0.062 -13.386 -1.899 1.00 94.62 102 ILE A CA 1
ATOM 836 C C . ILE A 1 102 ? -0.453 -12.770 -3.203 1.00 94.62 102 ILE A C 1
ATOM 838 O O . ILE A 1 102 ? -0.134 -13.266 -4.278 1.00 94.62 102 ILE A O 1
ATOM 842 N N . THR A 1 103 ? -1.220 -11.682 -3.105 1.00 92.00 103 THR A N 1
ATOM 843 C CA . THR A 1 103 ? -1.789 -10.992 -4.271 1.00 92.00 103 THR A CA 1
ATOM 844 C C . THR A 1 103 ? -0.684 -10.410 -5.147 1.00 92.00 103 THR A C 1
ATOM 846 O O . THR A 1 103 ? -0.590 -10.766 -6.315 1.00 92.00 103 THR A O 1
ATOM 849 N N . ILE A 1 104 ? 0.210 -9.604 -4.561 1.00 91.00 104 ILE A N 1
ATOM 850 C CA . ILE A 1 104 ? 1.334 -9.017 -5.297 1.00 91.00 104 ILE A CA 1
ATOM 851 C C . ILE A 1 104 ? 2.170 -10.104 -5.956 1.00 91.00 104 ILE A C 1
ATOM 853 O O . ILE A 1 104 ? 2.491 -9.980 -7.130 1.00 91.00 104 ILE A O 1
ATOM 857 N N . TYR A 1 105 ? 2.514 -11.167 -5.228 1.00 92.81 105 TYR A N 1
ATOM 858 C CA . TYR A 1 105 ? 3.339 -12.241 -5.767 1.00 92.81 105 TYR A CA 1
ATOM 859 C C . TYR A 1 105 ? 2.705 -12.873 -7.011 1.00 92.81 105 TYR A C 1
ATOM 861 O O . TYR A 1 105 ? 3.392 -13.073 -8.007 1.00 92.81 105 TYR A O 1
ATOM 869 N N . ILE A 1 106 ? 1.394 -13.135 -6.990 1.00 92.38 106 ILE A N 1
ATOM 870 C CA . ILE A 1 106 ? 0.671 -13.665 -8.156 1.00 92.38 106 ILE A CA 1
ATOM 871 C C . ILE A 1 106 ? 0.736 -12.690 -9.339 1.00 92.38 106 ILE A C 1
ATOM 873 O O . ILE A 1 106 ? 0.935 -13.130 -10.472 1.00 92.38 106 ILE A O 1
ATOM 877 N N . ASP A 1 107 ? 0.594 -11.391 -9.080 1.00 88.81 107 ASP A N 1
ATOM 878 C CA . ASP A 1 107 ? 0.543 -10.367 -10.124 1.00 88.81 107 ASP A CA 1
ATOM 879 C C . ASP A 1 107 ? 1.916 -10.105 -10.762 1.00 88.81 107 ASP A C 1
ATOM 881 O O . ASP A 1 107 ? 2.014 -9.948 -11.981 1.00 88.81 107 ASP A O 1
ATOM 885 N N . ILE A 1 108 ? 2.985 -10.061 -9.957 1.00 92.00 108 ILE A N 1
ATOM 886 C CA . ILE A 1 108 ? 4.299 -9.592 -10.416 1.00 92.00 108 ILE A CA 1
ATOM 887 C C . ILE A 1 108 ? 5.305 -10.709 -10.700 1.00 92.00 108 ILE A C 1
ATOM 889 O O . ILE A 1 108 ? 6.210 -10.486 -11.503 1.00 92.00 108 ILE A O 1
ATOM 893 N N . ALA A 1 109 ? 5.164 -11.906 -10.115 1.00 94.31 109 ALA A N 1
ATOM 894 C CA . ALA A 1 109 ? 6.128 -12.994 -10.321 1.00 94.31 109 ALA A CA 1
ATOM 895 C C . ALA A 1 109 ? 6.304 -13.396 -11.801 1.00 94.31 109 ALA A C 1
ATOM 897 O O . ALA A 1 109 ? 7.447 -13.591 -12.218 1.00 94.31 109 ALA A O 1
ATOM 898 N N . PRO A 1 110 ? 5.245 -13.468 -12.641 1.00 95.06 110 PRO A N 1
ATOM 899 C CA . PRO A 1 110 ? 5.426 -13.741 -14.067 1.00 95.06 110 PRO A CA 1
ATOM 900 C C . PRO A 1 110 ? 6.249 -12.657 -14.774 1.00 95.06 110 PRO A C 1
ATOM 902 O O . PRO A 1 110 ? 7.084 -12.969 -15.617 1.00 95.06 110 PRO A O 1
ATOM 905 N N . VAL A 1 111 ? 6.041 -11.389 -14.408 1.00 95.44 111 VAL A N 1
ATOM 906 C CA . VAL A 1 111 ? 6.762 -10.248 -14.990 1.00 95.44 111 VAL A CA 1
ATOM 907 C C . VAL A 1 111 ? 8.227 -10.263 -14.552 1.00 95.44 111 VAL A C 1
ATOM 909 O O . VAL A 1 111 ? 9.106 -10.094 -15.395 1.00 95.44 111 VAL A O 1
ATOM 912 N N . ILE A 1 112 ? 8.493 -10.528 -13.266 1.00 96.56 112 ILE A N 1
ATOM 913 C CA . ILE A 1 112 ? 9.848 -10.709 -12.720 1.00 96.56 112 ILE A CA 1
ATOM 914 C C . ILE A 1 112 ? 10.579 -11.812 -13.484 1.00 96.56 112 ILE A C 1
ATOM 916 O O . ILE A 1 112 ? 11.647 -11.551 -14.021 1.00 96.56 112 ILE A O 1
ATOM 920 N N . SER A 1 113 ? 9.967 -12.989 -13.637 1.00 96.88 113 SER A N 1
ATOM 921 C CA . SER A 1 113 ? 10.591 -14.121 -14.333 1.00 96.88 113 SER A CA 1
ATOM 922 C C . SER A 1 113 ? 10.949 -13.803 -15.792 1.00 96.88 113 SER A C 1
ATOM 924 O O . SER A 1 113 ? 12.011 -14.197 -16.274 1.00 96.88 113 SER A O 1
ATOM 926 N N . MET A 1 114 ? 10.104 -13.045 -16.501 1.00 97.06 114 MET A N 1
ATOM 927 C CA . MET A 1 114 ? 10.422 -12.587 -17.859 1.00 97.06 114 MET A CA 1
ATOM 928 C C . MET A 1 114 ? 11.603 -11.608 -17.883 1.00 97.06 114 MET A C 1
ATOM 930 O O . MET A 1 114 ? 12.422 -11.658 -18.800 1.00 97.06 114 MET A O 1
ATOM 934 N N . MET A 1 115 ? 11.697 -10.711 -16.897 1.00 97.88 115 MET A N 1
ATOM 935 C CA . MET A 1 115 ? 12.819 -9.777 -16.784 1.00 97.88 115 MET A CA 1
ATOM 936 C C . MET A 1 115 ? 14.112 -10.494 -16.393 1.00 97.88 115 MET A C 1
ATOM 938 O O . MET A 1 115 ? 15.139 -10.221 -17.001 1.00 97.88 115 MET A O 1
ATOM 942 N N . GLU A 1 116 ? 14.067 -11.448 -15.462 1.00 97.81 116 GLU A N 1
ATOM 943 C CA . GLU A 1 116 ? 15.213 -12.292 -15.093 1.00 97.81 116 GLU A CA 1
ATOM 944 C C . GLU A 1 116 ? 15.772 -13.035 -16.310 1.00 97.81 116 GLU A C 1
ATOM 946 O O . GLU A 1 116 ? 16.978 -13.005 -16.547 1.00 97.81 116 GLU A O 1
ATOM 951 N N . GLN A 1 117 ? 14.903 -13.599 -17.156 1.00 97.75 117 GLN A N 1
ATOM 952 C CA . GLN A 1 117 ? 15.333 -14.215 -18.412 1.00 97.75 117 GLN A CA 1
ATOM 953 C C . GLN A 1 117 ? 16.067 -13.215 -19.321 1.00 97.75 117 GLN A C 1
ATOM 955 O O . GLN A 1 117 ? 17.090 -13.553 -19.909 1.00 97.75 117 GLN A O 1
ATOM 960 N N . LEU A 1 118 ? 15.567 -11.981 -19.437 1.00 98.31 118 LEU A N 1
ATOM 961 C CA . LEU A 1 118 ? 16.202 -10.932 -20.244 1.00 98.31 118 LEU A CA 1
ATOM 962 C C . LEU A 1 118 ? 17.522 -10.431 -19.650 1.00 98.31 118 LEU A C 1
ATOM 964 O O . LEU A 1 118 ? 18.363 -9.924 -20.393 1.00 98.31 118 LEU A O 1
ATOM 968 N N . VAL A 1 119 ? 17.709 -10.572 -18.340 1.00 98.38 119 VAL A N 1
ATOM 969 C CA . VAL A 1 119 ? 18.972 -10.282 -17.657 1.00 98.38 119 VAL A CA 1
ATOM 970 C C . VAL A 1 119 ? 19.995 -11.385 -17.916 1.00 98.38 119 VAL A C 1
ATOM 972 O O . VAL A 1 119 ? 21.134 -11.073 -18.265 1.00 98.38 119 VAL A O 1
ATOM 975 N N . GLU A 1 120 ? 19.611 -12.652 -17.763 1.00 97.94 120 GLU A N 1
ATOM 976 C CA . GLU A 1 120 ? 20.537 -13.791 -17.835 1.00 97.94 120 GLU A CA 1
ATOM 977 C C . GLU A 1 120 ? 20.883 -14.214 -19.270 1.00 97.94 120 GLU A C 1
ATOM 979 O O . GLU A 1 120 ? 22.055 -14.442 -19.575 1.00 97.94 120 GLU A O 1
ATOM 984 N N . ASP A 1 121 ? 19.882 -14.306 -20.148 1.00 97.56 121 ASP A N 1
ATOM 985 C CA . ASP A 1 121 ? 20.016 -14.777 -21.533 1.00 97.56 121 ASP A CA 1
ATOM 986 C C . ASP A 1 121 ? 19.126 -13.938 -22.476 1.00 97.56 121 ASP A C 1
ATOM 988 O O . ASP A 1 121 ? 18.039 -14.364 -22.895 1.00 97.56 121 ASP A O 1
ATOM 992 N N . PRO A 1 122 ? 19.532 -12.688 -22.780 1.00 97.50 122 PRO A N 1
ATOM 993 C CA . PRO A 1 122 ? 18.741 -11.791 -23.608 1.00 97.50 122 PRO A CA 1
ATOM 994 C C . PRO A 1 122 ? 18.597 -12.336 -25.032 1.00 97.50 122 PRO A C 1
ATOM 996 O O . PRO A 1 122 ? 19.572 -12.697 -25.685 1.00 97.50 122 PRO A O 1
ATOM 999 N N . SER A 1 123 ? 17.378 -12.270 -25.569 1.00 97.94 123 SER A N 1
ATOM 1000 C CA . SER A 1 123 ? 17.115 -12.480 -26.995 1.00 97.94 123 SER A CA 1
ATOM 1001 C C . SER A 1 123 ? 16.272 -11.343 -27.559 1.00 97.94 123 SER A C 1
ATOM 1003 O O . SER A 1 123 ? 15.397 -10.799 -26.876 1.00 97.94 123 SER A O 1
ATOM 1005 N N . ALA A 1 124 ? 16.492 -11.003 -28.831 1.00 98.06 124 ALA A N 1
ATOM 1006 C CA . ALA A 1 124 ? 15.727 -9.959 -29.511 1.00 98.06 124 ALA A CA 1
ATOM 1007 C C . ALA A 1 124 ? 14.216 -10.224 -29.457 1.00 98.06 124 ALA A C 1
ATOM 1009 O O . ALA A 1 124 ? 13.432 -9.323 -29.159 1.00 98.06 124 ALA A O 1
ATOM 1010 N N . GLN A 1 125 ? 13.804 -11.475 -29.686 1.00 97.88 125 GLN A N 1
ATOM 1011 C CA . GLN A 1 125 ? 12.394 -11.853 -29.671 1.00 97.88 125 GLN A CA 1
ATOM 1012 C C . GLN A 1 125 ? 11.762 -11.646 -28.291 1.00 97.88 125 GLN A C 1
ATOM 1014 O O . GLN A 1 125 ? 10.668 -11.081 -28.210 1.00 97.88 125 GLN A O 1
ATOM 1019 N N . ALA A 1 126 ? 12.427 -12.081 -27.215 1.00 97.56 126 ALA A N 1
ATOM 1020 C CA . ALA A 1 126 ? 11.921 -11.902 -25.857 1.00 97.56 126 ALA A CA 1
ATOM 1021 C C . ALA A 1 126 ? 11.850 -10.415 -25.485 1.00 97.56 126 ALA A C 1
ATOM 1023 O O . ALA A 1 126 ? 10.818 -9.967 -24.988 1.00 97.56 126 ALA A O 1
ATOM 1024 N N . ALA A 1 127 ? 12.890 -9.641 -25.813 1.00 98.19 127 ALA A N 1
ATOM 1025 C CA . ALA A 1 127 ? 12.957 -8.212 -25.519 1.00 98.19 127 ALA A CA 1
ATOM 1026 C C . ALA A 1 127 ? 11.825 -7.442 -26.212 1.00 98.19 127 ALA A C 1
ATOM 1028 O O . ALA A 1 127 ? 11.066 -6.722 -25.567 1.00 98.19 127 ALA A O 1
ATOM 1029 N N . ILE A 1 128 ? 11.644 -7.663 -27.519 1.00 97.94 128 ILE A N 1
ATOM 1030 C CA . ILE A 1 128 ? 10.573 -7.033 -28.303 1.00 97.94 128 ILE A CA 1
ATOM 1031 C C . ILE A 1 128 ? 9.196 -7.444 -27.773 1.00 97.94 128 ILE A C 1
ATOM 1033 O O . ILE A 1 128 ? 8.312 -6.596 -27.641 1.00 97.94 128 ILE A O 1
ATOM 1037 N N . SER A 1 129 ? 9.005 -8.730 -27.464 1.00 97.44 129 SER A N 1
ATOM 1038 C CA . SER A 1 129 ? 7.722 -9.237 -26.964 1.00 97.44 129 SER A CA 1
ATOM 1039 C C . SER A 1 129 ? 7.376 -8.615 -25.614 1.00 97.44 129 SER A C 1
ATOM 1041 O O . SER A 1 129 ? 6.283 -8.068 -25.476 1.00 97.44 129 SER A O 1
ATOM 1043 N N . PHE A 1 130 ? 8.322 -8.620 -24.668 1.00 97.69 130 PHE A N 1
ATOM 1044 C CA . PHE A 1 130 ? 8.154 -7.993 -23.360 1.00 97.69 130 PHE A CA 1
ATOM 1045 C C . PHE A 1 130 ? 7.836 -6.507 -23.507 1.00 97.69 130 PHE A C 1
ATOM 1047 O O . PHE A 1 130 ? 6.836 -6.043 -22.965 1.00 97.69 130 PHE A O 1
ATOM 1054 N N . THR A 1 131 ? 8.634 -5.755 -24.274 1.00 96.56 131 THR A N 1
ATOM 1055 C CA . THR A 1 131 ? 8.424 -4.309 -24.413 1.00 96.56 131 THR A CA 1
ATOM 1056 C C . THR A 1 131 ? 7.051 -3.972 -24.985 1.00 96.56 131 THR A C 1
ATOM 1058 O O . THR A 1 131 ? 6.453 -2.989 -24.553 1.00 96.56 131 THR A O 1
ATOM 1061 N N . ASN A 1 132 ? 6.534 -4.780 -25.911 1.00 95.88 132 ASN A N 1
ATOM 1062 C CA . ASN A 1 132 ? 5.215 -4.559 -26.500 1.00 95.88 132 ASN A CA 1
ATOM 1063 C C . ASN A 1 132 ? 4.058 -4.935 -25.561 1.00 95.88 132 ASN A C 1
ATOM 1065 O O . ASN A 1 132 ? 2.982 -4.353 -25.679 1.00 95.88 132 ASN A O 1
ATOM 1069 N N . SER A 1 133 ? 4.245 -5.915 -24.671 1.00 93.94 133 SER A N 1
ATOM 1070 C CA . SER A 1 133 ? 3.198 -6.370 -23.745 1.00 93.94 133 SER A CA 1
ATOM 1071 C C . SER A 1 133 ? 3.208 -5.653 -22.397 1.00 93.94 133 SER A C 1
ATOM 1073 O O . SER A 1 133 ? 2.185 -5.624 -21.716 1.00 93.94 133 SER A O 1
ATOM 1075 N N . HIS A 1 134 ? 4.358 -5.123 -21.981 1.00 94.50 134 HIS A N 1
ATOM 1076 C CA . HIS A 1 134 ? 4.538 -4.558 -20.650 1.00 94.50 134 HIS A CA 1
ATOM 1077 C C . HIS A 1 134 ? 3.867 -3.190 -20.513 1.00 94.50 134 HIS A C 1
ATOM 1079 O O . HIS A 1 134 ? 3.992 -2.320 -21.376 1.00 94.50 134 HIS A O 1
ATOM 1085 N N . ASN A 1 135 ? 3.167 -2.977 -19.400 1.00 90.88 135 ASN A N 1
ATOM 1086 C CA . ASN A 1 135 ? 2.466 -1.725 -19.132 1.00 90.88 135 ASN A CA 1
ATOM 1087 C C . ASN A 1 135 ? 3.403 -0.688 -18.496 1.00 90.88 135 ASN A C 1
ATOM 1089 O O . ASN A 1 135 ? 3.327 -0.396 -17.304 1.00 90.88 135 ASN A O 1
ATOM 1093 N N . TRP A 1 136 ? 4.283 -0.111 -19.310 1.00 90.94 136 TRP A N 1
ATOM 1094 C CA . TRP A 1 136 ? 5.286 0.864 -18.871 1.00 90.94 136 TRP A CA 1
ATOM 1095 C C . TRP A 1 136 ? 4.704 2.041 -18.080 1.00 90.94 136 TRP A C 1
ATOM 1097 O O . TRP A 1 136 ? 5.282 2.442 -17.073 1.00 90.94 136 TRP A O 1
ATOM 1107 N N . GLY A 1 137 ? 3.544 2.562 -18.494 1.00 85.56 137 GLY A N 1
ATOM 1108 C CA . GLY A 1 137 ? 2.929 3.745 -17.882 1.00 85.56 137 GLY A CA 1
ATOM 1109 C C . GLY A 1 137 ? 2.514 3.555 -16.421 1.00 85.56 137 GLY A C 1
ATOM 1110 O O . GLY A 1 137 ? 2.481 4.526 -15.675 1.00 85.56 137 GLY A O 1
ATOM 1111 N N . SER A 1 138 ? 2.251 2.318 -15.989 1.00 83.94 138 SER A N 1
ATOM 1112 C CA . SER A 1 138 ? 1.921 2.020 -14.588 1.00 83.94 138 SER A CA 1
ATOM 1113 C C . SER A 1 138 ? 3.141 1.953 -13.666 1.00 83.94 138 SER A C 1
ATOM 1115 O O . SER A 1 138 ? 2.975 1.984 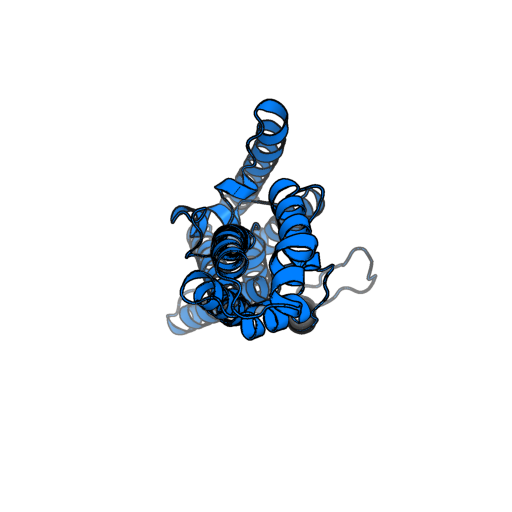-12.451 1.00 83.94 138 SER A O 1
ATOM 1117 N N . TYR A 1 139 ? 4.354 1.870 -14.219 1.00 85.94 139 TYR A N 1
ATOM 1118 C CA . TYR A 1 139 ? 5.585 1.631 -13.452 1.00 85.94 139 TYR A CA 1
ATOM 1119 C C . TYR A 1 139 ? 6.668 2.696 -13.680 1.00 85.94 139 TYR A C 1
ATOM 1121 O O . TYR A 1 139 ? 7.716 2.666 -13.030 1.00 85.94 139 TYR A O 1
ATOM 1129 N N . LEU A 1 140 ? 6.437 3.631 -14.604 1.00 86.94 140 LEU A N 1
ATOM 1130 C CA . LEU A 1 140 ? 7.364 4.696 -14.969 1.00 86.94 140 LEU A CA 1
ATOM 1131 C C . LEU A 1 140 ? 6.655 6.046 -14.963 1.00 86.94 140 LEU A C 1
ATOM 1133 O O . LEU A 1 140 ? 6.038 6.456 -15.945 1.00 86.94 140 LEU A O 1
ATOM 1137 N N . ASP A 1 141 ? 6.799 6.758 -13.851 1.00 86.75 141 ASP A N 1
ATOM 1138 C CA . ASP A 1 141 ? 6.377 8.147 -13.734 1.00 86.75 141 ASP A CA 1
ATOM 1139 C C . ASP A 1 141 ? 7.568 9.086 -13.991 1.00 86.75 141 ASP A C 1
ATOM 1141 O O . ASP A 1 141 ? 8.611 8.985 -13.344 1.00 86.75 141 ASP A O 1
ATOM 1145 N N . GLN A 1 142 ? 7.409 10.016 -14.934 1.00 86.38 142 GLN A N 1
ATOM 1146 C CA . GLN A 1 142 ? 8.467 10.950 -15.345 1.00 86.38 142 GLN A CA 1
ATOM 1147 C C . GLN A 1 142 ? 8.882 11.957 -14.254 1.00 86.38 142 GLN A C 1
ATOM 1149 O O . GLN A 1 142 ? 9.960 12.545 -14.342 1.00 86.38 142 GLN A O 1
ATOM 1154 N N . PHE A 1 143 ? 8.032 12.194 -13.253 1.00 85.31 143 PHE A N 1
ATOM 1155 C CA . PHE A 1 143 ? 8.280 13.132 -12.160 1.00 85.31 143 PHE A CA 1
ATOM 1156 C C . PHE A 1 143 ? 8.914 12.436 -10.956 1.00 85.31 143 PHE A C 1
ATOM 1158 O O . PHE A 1 143 ? 9.853 12.977 -10.373 1.00 85.31 143 PHE A O 1
ATOM 1165 N N . TYR A 1 144 ? 8.433 11.244 -10.597 1.00 83.44 144 TYR A N 1
ATOM 1166 C CA . TYR A 1 144 ? 8.931 10.488 -9.443 1.00 83.44 144 TYR A CA 1
ATOM 1167 C C . TYR A 1 144 ? 10.150 9.617 -9.773 1.00 83.44 144 TYR A C 1
ATOM 1169 O O . TYR A 1 144 ? 11.032 9.465 -8.931 1.00 83.44 144 TYR A O 1
ATOM 1177 N N . TYR A 1 145 ? 10.239 9.089 -10.998 1.00 89.56 145 TYR A N 1
ATOM 1178 C CA . TYR A 1 145 ? 11.260 8.118 -11.413 1.00 89.56 145 TYR A CA 1
ATOM 1179 C C . TYR A 1 145 ? 11.980 8.554 -12.693 1.00 89.56 145 TYR A C 1
ATOM 1181 O O . TYR A 1 145 ? 12.195 7.759 -13.608 1.00 89.56 145 TYR A O 1
ATOM 1189 N N . LYS A 1 146 ? 12.367 9.836 -12.755 1.00 92.19 146 LYS A N 1
ATOM 1190 C CA . LYS A 1 146 ? 12.928 10.461 -13.961 1.00 92.19 146 LYS A CA 1
ATOM 1191 C C . LYS A 1 146 ? 14.113 9.692 -14.564 1.00 92.19 146 LYS A C 1
ATOM 1193 O O . LYS A 1 146 ? 14.140 9.497 -15.771 1.00 92.19 146 LYS A O 1
ATOM 1198 N N . ASP A 1 147 ? 15.071 9.249 -13.748 1.00 93.94 147 ASP A N 1
ATOM 1199 C CA . ASP A 1 147 ? 16.256 8.526 -14.242 1.00 93.94 147 ASP A CA 1
ATOM 1200 C C . ASP A 1 147 ? 15.873 7.211 -14.943 1.00 93.94 147 ASP A C 1
ATOM 1202 O O . ASP A 1 147 ? 16.266 6.972 -16.083 1.00 93.94 147 ASP A O 1
ATOM 1206 N N . MET A 1 148 ? 15.023 6.395 -14.311 1.00 96.12 148 MET A N 1
ATOM 1207 C CA . MET A 1 148 ? 14.545 5.144 -14.907 1.00 96.12 148 MET A CA 1
ATOM 1208 C C . MET A 1 148 ? 13.667 5.397 -16.143 1.00 96.12 148 MET A C 1
ATOM 1210 O O . MET A 1 148 ? 13.740 4.650 -17.122 1.00 96.12 148 MET A O 1
ATOM 1214 N N . TYR A 1 149 ? 12.865 6.465 -16.129 1.00 95.69 149 TYR A N 1
ATOM 1215 C CA . TYR A 1 149 ? 12.079 6.899 -17.283 1.00 95.69 149 TYR A CA 1
ATOM 1216 C C . TYR A 1 149 ? 12.982 7.248 -18.477 1.00 95.69 149 TYR A C 1
ATOM 1218 O O . TYR A 1 149 ? 12.782 6.719 -19.572 1.00 95.69 149 TYR A O 1
ATOM 1226 N N . ASP A 1 150 ? 14.016 8.067 -18.263 1.00 96.06 150 ASP A N 1
ATOM 1227 C CA . ASP A 1 150 ? 14.968 8.462 -19.306 1.00 96.06 150 ASP A CA 1
ATOM 1228 C C . ASP A 1 150 ? 15.719 7.240 -19.869 1.00 96.06 150 ASP A C 1
ATOM 1230 O O . ASP A 1 150 ? 15.767 7.060 -21.088 1.00 96.06 150 ASP A O 1
ATOM 1234 N N . ARG A 1 151 ? 16.226 6.350 -19.000 1.00 96.44 151 ARG A N 1
ATOM 1235 C CA . ARG A 1 151 ? 16.890 5.092 -19.405 1.00 96.44 151 ARG A CA 1
ATOM 1236 C C . ARG A 1 151 ? 15.982 4.194 -20.236 1.00 96.44 151 ARG A C 1
ATOM 1238 O O . ARG A 1 151 ? 16.435 3.556 -21.182 1.00 96.44 151 ARG A O 1
ATOM 1245 N N . THR A 1 152 ? 14.696 4.147 -19.896 1.00 97.25 152 THR A N 1
ATOM 1246 C CA . THR A 1 152 ? 13.712 3.371 -20.657 1.00 97.25 152 THR A CA 1
ATOM 1247 C C . THR A 1 152 ? 13.539 3.932 -22.062 1.00 97.25 152 THR A C 1
ATOM 1249 O O . THR A 1 152 ? 13.543 3.170 -23.029 1.00 97.25 152 THR A O 1
ATOM 1252 N N . LEU A 1 153 ? 13.448 5.257 -22.207 1.00 96.50 153 LEU A N 1
ATOM 1253 C CA . LEU A 1 153 ? 13.370 5.890 -23.525 1.00 96.50 153 LEU A CA 1
ATOM 1254 C C . LEU A 1 153 ? 14.650 5.693 -24.341 1.00 96.50 153 LEU A C 1
ATOM 1256 O O . LEU A 1 153 ? 14.564 5.463 -25.549 1.00 96.50 153 LEU A O 1
ATOM 1260 N N . GLU A 1 154 ? 15.818 5.769 -23.704 1.00 97.44 154 GLU A N 1
ATOM 1261 C CA . GLU A 1 154 ? 17.105 5.493 -24.347 1.00 97.44 154 GLU A CA 1
ATOM 1262 C C . GLU A 1 154 ? 17.158 4.053 -24.871 1.00 97.44 154 GLU A C 1
ATOM 1264 O O . GLU A 1 154 ? 17.435 3.837 -26.051 1.00 97.44 154 GLU A O 1
ATOM 1269 N N . TYR A 1 155 ? 16.788 3.075 -24.042 1.00 98.25 155 TYR A N 1
ATOM 1270 C CA . TYR A 1 155 ? 16.723 1.669 -24.437 1.00 98.25 155 TYR A CA 1
ATOM 1271 C C . TYR A 1 155 ? 15.743 1.432 -25.598 1.00 98.25 155 TYR A C 1
ATOM 1273 O O . TYR A 1 155 ? 16.096 0.813 -26.609 1.00 98.25 155 TYR A O 1
ATOM 1281 N N . MET A 1 156 ? 14.519 1.959 -25.484 1.00 97.56 156 MET A N 1
ATOM 1282 C CA . MET A 1 156 ? 13.457 1.771 -26.478 1.00 97.56 156 MET A CA 1
ATOM 1283 C C . MET A 1 156 ? 13.786 2.399 -27.834 1.00 97.56 156 MET A C 1
ATOM 1285 O O . MET A 1 156 ? 13.412 1.840 -28.869 1.00 97.56 156 MET A O 1
ATOM 1289 N N . ASN A 1 157 ? 14.451 3.556 -27.845 1.00 97.88 157 ASN A N 1
ATOM 1290 C CA . ASN A 1 157 ? 14.814 4.269 -29.073 1.00 97.88 157 ASN A CA 1
ATOM 1291 C C . ASN A 1 157 ? 16.202 3.881 -29.608 1.00 97.88 157 ASN A C 1
ATOM 1293 O O . ASN A 1 157 ? 16.494 4.154 -30.771 1.00 97.88 157 ASN A O 1
ATOM 1297 N N . GLY A 1 158 ? 17.034 3.242 -28.785 1.00 98.19 158 GLY A N 1
ATOM 1298 C CA . GLY A 1 158 ? 18.370 2.764 -29.124 1.00 98.19 158 GLY A CA 1
ATOM 1299 C C . GLY A 1 158 ? 18.398 1.255 -29.347 1.00 98.19 158 GLY A C 1
ATOM 1300 O O . GLY A 1 158 ? 17.987 0.764 -30.403 1.00 98.19 158 GLY A O 1
ATOM 1301 N N . SER A 1 159 ? 18.897 0.511 -28.357 1.00 98.25 159 SER A N 1
ATOM 1302 C CA . SER A 1 159 ? 19.215 -0.920 -28.466 1.00 98.25 159 SER A CA 1
ATOM 1303 C C . SER A 1 159 ? 18.022 -1.773 -28.910 1.00 98.25 159 SER A C 1
ATOM 1305 O O . SER A 1 159 ? 18.193 -2.679 -29.725 1.00 98.25 159 SER A O 1
ATOM 1307 N N . LEU A 1 160 ? 16.793 -1.445 -28.494 1.00 98.25 160 LEU A N 1
ATOM 1308 C CA . LEU A 1 160 ? 15.602 -2.162 -28.958 1.00 98.25 160 LEU A CA 1
ATOM 1309 C C . LEU A 1 160 ? 15.349 -1.993 -30.468 1.00 98.25 160 LEU A C 1
ATOM 1311 O O . LEU A 1 160 ? 14.887 -2.927 -31.121 1.00 98.25 160 LEU A O 1
ATOM 1315 N N . GLN A 1 161 ? 15.641 -0.823 -31.046 1.00 98.38 161 GLN A N 1
ATOM 1316 C CA . GLN A 1 161 ? 15.500 -0.609 -32.494 1.00 98.38 161 GLN A CA 1
ATOM 1317 C C . GLN A 1 161 ? 16.581 -1.352 -33.275 1.00 98.38 161 GLN A C 1
ATOM 1319 O O . GLN A 1 161 ? 16.293 -1.890 -34.342 1.00 98.38 161 GLN A O 1
ATOM 1324 N N . VAL A 1 162 ? 17.795 -1.442 -32.722 1.00 98.38 162 VAL A N 1
ATOM 1325 C CA . VAL A 1 162 ? 18.873 -2.260 -33.295 1.00 98.38 162 VAL A CA 1
ATOM 1326 C C . VAL A 1 162 ? 18.445 -3.726 -33.354 1.00 98.38 162 VAL A C 1
ATOM 1328 O O . VAL A 1 162 ? 18.504 -4.317 -34.426 1.00 98.38 162 VAL A O 1
ATOM 1331 N N . LEU A 1 163 ? 17.912 -4.283 -32.261 1.00 98.38 163 LEU A N 1
ATOM 1332 C CA . LEU A 1 163 ? 17.470 -5.686 -32.204 1.00 98.38 163 LEU A CA 1
ATOM 1333 C C . LEU A 1 163 ? 16.312 -6.020 -33.154 1.00 98.38 163 LEU A C 1
ATOM 1335 O O . LEU A 1 163 ? 16.169 -7.170 -33.564 1.00 98.38 163 LEU A O 1
ATOM 1339 N N . LYS A 1 164 ? 15.49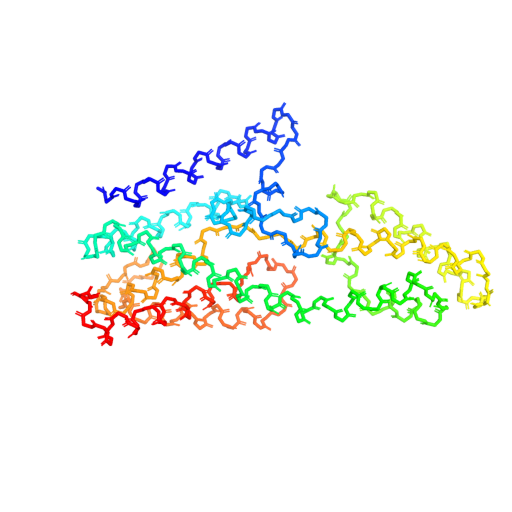0 -5.035 -33.539 1.00 97.69 164 LYS A N 1
ATOM 1340 C CA . LYS A 1 164 ? 14.440 -5.227 -34.556 1.00 97.69 164 LYS A CA 1
ATOM 1341 C C . LYS A 1 164 ? 15.001 -5.425 -35.967 1.00 97.69 164 LYS A C 1
ATOM 1343 O O . LYS A 1 164 ? 14.300 -5.976 -36.812 1.00 97.69 164 LYS A O 1
ATOM 1348 N N . VAL A 1 165 ? 16.218 -4.949 -36.231 1.00 98.12 165 VAL A N 1
ATOM 1349 C CA . VAL A 1 165 ? 16.876 -5.021 -37.546 1.00 98.12 165 VAL A CA 1
ATOM 1350 C C . VAL A 1 165 ? 17.959 -6.100 -37.567 1.00 98.12 165 VAL A C 1
ATOM 1352 O O . VAL A 1 165 ? 18.070 -6.832 -38.546 1.00 98.12 165 VAL A O 1
ATOM 1355 N N . ASP A 1 166 ? 18.727 -6.210 -36.485 1.00 98.12 166 ASP A N 1
ATOM 1356 C CA . ASP A 1 166 ? 19.826 -7.154 -36.289 1.00 98.12 166 ASP A CA 1
ATOM 1357 C C . ASP A 1 166 ? 19.634 -7.908 -34.955 1.00 98.12 166 ASP A C 1
ATOM 1359 O O . ASP A 1 166 ? 20.133 -7.471 -33.912 1.00 98.12 166 ASP A O 1
ATOM 1363 N N . PRO A 1 167 ? 18.872 -9.021 -34.957 1.00 98.00 167 PRO A N 1
ATOM 1364 C CA . PRO A 1 167 ? 18.540 -9.774 -33.744 1.00 98.00 167 PRO A CA 1
ATOM 1365 C C . PRO A 1 167 ? 19.742 -10.346 -32.982 1.00 98.00 167 PRO A C 1
ATOM 1367 O O . PRO A 1 167 ? 19.653 -10.561 -31.776 1.00 98.00 167 PRO A O 1
ATOM 1370 N N . GLU A 1 168 ? 20.860 -10.569 -33.675 1.00 97.88 168 GLU A N 1
ATOM 1371 C CA . GLU A 1 168 ? 22.083 -11.173 -33.131 1.00 97.88 168 GLU A CA 1
ATOM 1372 C C . GLU A 1 168 ? 23.106 -10.111 -32.688 1.00 97.88 168 GLU A C 1
ATOM 1374 O O . GLU A 1 168 ? 24.266 -10.418 -32.390 1.00 97.88 168 GLU A O 1
ATOM 1379 N N . ASN A 1 169 ? 22.704 -8.834 -32.652 1.00 98.50 169 ASN A N 1
ATOM 1380 C CA . ASN A 1 169 ? 23.600 -7.744 -32.307 1.00 98.50 169 ASN A CA 1
ATOM 1381 C C . ASN A 1 169 ? 24.094 -7.851 -30.854 1.00 98.50 169 ASN A C 1
ATOM 1383 O O . ASN A 1 169 ? 23.399 -7.499 -29.899 1.00 98.50 169 ASN A O 1
ATOM 1387 N N . THR A 1 170 ? 25.343 -8.280 -30.683 1.00 97.88 170 THR A N 1
ATOM 1388 C CA . THR A 1 170 ? 25.921 -8.570 -29.360 1.00 97.88 170 THR A CA 1
ATOM 1389 C C . THR A 1 170 ? 26.021 -7.358 -28.432 1.00 97.88 170 THR A C 1
ATOM 1391 O O . THR A 1 170 ? 26.029 -7.521 -27.211 1.00 97.88 170 THR A O 1
ATOM 1394 N N . GLN A 1 171 ? 26.111 -6.132 -28.961 1.00 98.25 171 GLN A N 1
ATOM 1395 C CA . GLN A 1 171 ? 26.079 -4.933 -28.123 1.00 98.25 171 GLN A CA 1
ATOM 1396 C C . GLN A 1 171 ? 24.659 -4.669 -27.626 1.00 98.25 171 GLN A C 1
ATOM 1398 O O . GLN A 1 171 ? 24.462 -4.546 -26.422 1.00 98.25 171 GLN A O 1
ATOM 1403 N N . ALA A 1 172 ? 23.671 -4.675 -28.521 1.00 98.38 172 ALA A N 1
ATOM 1404 C CA . ALA A 1 172 ? 22.287 -4.408 -28.149 1.00 98.38 172 ALA A CA 1
ATOM 1405 C C . ALA A 1 172 ? 21.696 -5.483 -27.213 1.00 98.38 172 ALA A C 1
ATOM 1407 O O . ALA A 1 172 ? 20.886 -5.162 -26.342 1.00 98.38 172 ALA A O 1
ATOM 1408 N N . LEU A 1 173 ? 22.136 -6.743 -27.334 1.00 98.56 173 LEU A N 1
ATOM 1409 C CA . LEU A 1 173 ? 21.796 -7.811 -26.385 1.00 98.56 173 LEU A CA 1
ATOM 1410 C C . LEU A 1 173 ? 22.408 -7.565 -24.994 1.00 98.56 173 LEU A C 1
ATOM 1412 O O . LEU A 1 173 ? 21.719 -7.711 -23.988 1.00 98.56 173 LEU A O 1
ATOM 1416 N N . ARG A 1 174 ? 23.667 -7.112 -24.913 1.00 98.50 174 ARG A N 1
ATOM 1417 C CA . ARG A 1 174 ? 24.286 -6.730 -23.628 1.00 98.50 174 ARG A CA 1
ATOM 1418 C C . ARG A 1 174 ? 23.608 -5.517 -22.997 1.00 98.50 174 ARG A C 1
ATOM 1420 O O . ARG A 1 174 ? 23.355 -5.520 -21.797 1.00 98.50 174 ARG A O 1
ATOM 1427 N N . ASP A 1 175 ? 23.277 -4.509 -23.798 1.00 98.38 175 ASP A N 1
ATOM 1428 C CA . ASP A 1 175 ? 22.540 -3.334 -23.325 1.00 98.38 175 ASP A CA 1
ATOM 1429 C C . ASP A 1 175 ? 21.146 -3.720 -22.814 1.00 98.38 175 ASP A C 1
ATOM 1431 O O . ASP A 1 175 ? 20.691 -3.172 -21.816 1.00 98.38 175 ASP A O 1
ATOM 1435 N N . THR A 1 176 ? 20.497 -4.699 -23.456 1.00 98.56 176 THR A N 1
ATOM 1436 C CA . THR A 1 176 ? 19.222 -5.277 -23.003 1.00 98.56 176 THR A CA 1
ATOM 1437 C C . THR A 1 176 ? 19.358 -5.894 -21.617 1.00 98.56 176 THR A C 1
ATOM 1439 O O . THR A 1 176 ? 18.599 -5.520 -20.727 1.00 98.56 176 THR A O 1
ATOM 1442 N N . SER A 1 177 ? 20.344 -6.771 -21.407 1.00 98.69 177 SER A N 1
ATOM 1443 C CA . SER A 1 177 ? 20.602 -7.374 -20.092 1.00 98.69 177 SER A CA 1
ATOM 1444 C C . SER A 1 177 ? 20.842 -6.309 -19.012 1.00 98.69 177 SER A C 1
ATOM 1446 O O . SER A 1 177 ? 20.180 -6.319 -17.974 1.00 98.69 177 SER A O 1
ATOM 1448 N N . ASN A 1 178 ? 21.694 -5.315 -19.288 1.00 98.50 178 ASN A N 1
ATOM 1449 C CA . ASN A 1 178 ? 21.974 -4.223 -18.349 1.00 98.50 178 ASN A CA 1
ATOM 1450 C C . ASN A 1 178 ? 20.729 -3.379 -18.035 1.00 98.50 178 ASN A C 1
ATOM 1452 O O . ASN A 1 178 ? 20.482 -3.042 -16.877 1.00 98.50 178 ASN A O 1
ATOM 1456 N N . PHE A 1 179 ? 19.943 -3.036 -19.059 1.00 98.50 179 PHE A N 1
ATOM 1457 C CA . PHE A 1 179 ? 18.711 -2.273 -18.892 1.00 98.50 179 PHE A CA 1
ATOM 1458 C C . PHE A 1 179 ? 17.701 -3.034 -18.030 1.00 98.50 179 PHE A C 1
ATOM 1460 O O . PHE A 1 179 ? 17.186 -2.472 -17.063 1.00 98.50 179 PHE A O 1
ATOM 1467 N N . PHE A 1 180 ? 17.443 -4.307 -18.343 1.00 98.50 180 PHE A N 1
ATOM 1468 C CA . PHE A 1 180 ? 16.491 -5.116 -17.586 1.00 98.50 180 PHE A CA 1
ATOM 1469 C C . PHE A 1 180 ? 16.973 -5.413 -16.169 1.00 98.50 180 PHE A C 1
ATOM 1471 O O . PHE A 1 180 ? 16.129 -5.514 -15.288 1.00 98.50 180 PHE A O 1
ATOM 1478 N N . ALA A 1 181 ? 18.282 -5.448 -15.905 1.00 98.31 181 ALA A N 1
ATOM 1479 C CA . ALA A 1 181 ? 18.802 -5.585 -14.546 1.00 98.31 181 ALA A CA 1
ATOM 1480 C C . ALA A 1 181 ? 18.432 -4.364 -13.689 1.00 98.31 181 ALA A C 1
ATOM 1482 O O . ALA A 1 181 ? 17.856 -4.511 -12.612 1.00 98.31 181 ALA A O 1
ATOM 1483 N N . SER A 1 182 ? 18.677 -3.152 -14.201 1.00 97.56 182 SER A N 1
ATOM 1484 C CA . SER A 1 182 ? 18.278 -1.914 -13.516 1.00 97.56 182 SER A CA 1
ATOM 1485 C C . SER A 1 182 ? 16.758 -1.761 -13.427 1.00 97.56 182 SER A C 1
ATOM 1487 O O . SER A 1 182 ? 16.235 -1.318 -12.405 1.00 97.56 182 SER A O 1
ATOM 1489 N N . TYR A 1 183 ? 16.029 -2.133 -14.482 1.00 97.88 183 TYR A N 1
ATOM 1490 C CA . TYR A 1 183 ? 14.575 -2.029 -14.485 1.00 97.88 183 TYR A CA 1
ATOM 1491 C C . TYR A 1 183 ? 13.916 -3.032 -13.537 1.00 97.88 183 TYR A C 1
ATOM 1493 O O . TYR A 1 183 ? 12.958 -2.669 -12.862 1.00 97.88 183 TYR A O 1
ATOM 1501 N N . LEU A 1 184 ? 14.436 -4.257 -13.441 1.00 97.50 184 LEU A N 1
ATOM 1502 C CA . LEU A 1 184 ? 13.969 -5.273 -12.500 1.00 97.50 184 LEU A CA 1
ATOM 1503 C C . LEU A 1 184 ? 14.152 -4.804 -11.052 1.00 97.50 184 LEU A C 1
ATOM 1505 O O . LEU A 1 184 ? 13.217 -4.896 -10.258 1.00 97.50 184 LEU A O 1
ATOM 1509 N N . GLU A 1 185 ? 15.313 -4.238 -10.720 1.00 96.56 185 GLU A N 1
ATOM 1510 C CA . GLU A 1 185 ? 15.569 -3.649 -9.401 1.00 96.56 185 GLU A CA 1
ATOM 1511 C C . GLU A 1 185 ? 14.574 -2.523 -9.081 1.00 96.56 185 GLU A C 1
ATOM 1513 O O . GLU A 1 185 ? 13.951 -2.518 -8.015 1.00 96.56 185 GLU A O 1
ATOM 1518 N N . HIS A 1 186 ? 14.366 -1.590 -10.017 1.00 95.69 186 HIS A N 1
ATOM 1519 C CA . HIS A 1 186 ? 13.354 -0.536 -9.883 1.00 95.69 186 HIS A CA 1
ATOM 1520 C C . HIS A 1 186 ? 11.959 -1.131 -9.673 1.00 95.69 186 HIS A C 1
ATOM 1522 O O . HIS A 1 186 ? 11.275 -0.780 -8.714 1.00 95.69 186 HIS A O 1
ATOM 1528 N N . PHE A 1 187 ? 11.563 -2.073 -10.528 1.00 95.62 187 PHE A N 1
ATOM 1529 C CA . PHE A 1 187 ? 10.248 -2.702 -10.528 1.00 95.62 187 PHE A CA 1
ATOM 1530 C C . PHE A 1 187 ? 9.944 -3.422 -9.213 1.00 95.62 187 PHE A C 1
ATOM 1532 O O . PHE A 1 187 ? 8.851 -3.257 -8.675 1.00 95.62 187 PHE A O 1
ATOM 1539 N N . MET A 1 188 ? 10.904 -4.159 -8.649 1.00 95.56 188 MET A N 1
ATOM 1540 C CA . MET A 1 188 ? 10.734 -4.823 -7.351 1.00 95.56 188 MET A CA 1
ATOM 1541 C C . MET A 1 188 ? 10.610 -3.829 -6.191 1.00 95.56 188 MET A C 1
ATOM 1543 O O . MET A 1 188 ? 9.939 -4.129 -5.209 1.00 95.56 188 MET A O 1
ATOM 1547 N N . ASN A 1 189 ? 11.213 -2.644 -6.297 1.00 94.69 189 ASN A N 1
ATOM 1548 C CA . ASN A 1 189 ? 11.148 -1.595 -5.275 1.00 94.69 189 ASN A CA 1
ATOM 1549 C C . ASN A 1 189 ? 9.892 -0.700 -5.375 1.00 94.69 189 ASN A C 1
ATOM 1551 O O . ASN A 1 189 ? 9.696 0.159 -4.512 1.00 94.69 189 ASN A O 1
ATOM 1555 N N . LEU A 1 190 ? 9.054 -0.859 -6.408 1.00 91.56 190 LEU A N 1
ATOM 1556 C CA . LEU A 1 190 ? 7.825 -0.071 -6.581 1.00 91.56 190 LEU A CA 1
ATOM 1557 C C . LEU A 1 190 ? 6.707 -0.434 -5.592 1.00 91.56 190 LEU A C 1
ATOM 1559 O O . LEU A 1 190 ? 6.086 0.491 -5.057 1.00 91.56 190 LEU A O 1
ATOM 1563 N N . PRO A 1 191 ? 6.388 -1.723 -5.346 1.00 92.06 191 PRO A N 1
ATOM 1564 C CA . PRO A 1 191 ? 5.281 -2.063 -4.473 1.00 92.06 191 PRO A CA 1
ATOM 1565 C C . PRO A 1 191 ? 5.613 -1.696 -3.031 1.00 92.06 191 PRO A C 1
ATOM 1567 O O . PRO A 1 191 ? 6.472 -2.308 -2.403 1.00 92.06 191 PRO A O 1
ATOM 1570 N N . ASN A 1 192 ? 4.895 -0.705 -2.510 1.00 93.31 192 ASN A N 1
ATOM 1571 C CA . ASN A 1 192 ? 5.032 -0.222 -1.147 1.00 93.31 192 ASN A CA 1
ATOM 1572 C C . ASN A 1 192 ? 3.648 0.069 -0.558 1.00 93.31 192 ASN A C 1
ATOM 1574 O O . ASN A 1 192 ? 2.940 0.965 -1.024 1.00 93.31 192 ASN A O 1
ATOM 1578 N N . VAL A 1 193 ? 3.261 -0.667 0.486 1.00 93.62 193 VAL A N 1
ATOM 1579 C CA . VAL A 1 193 ? 1.980 -0.455 1.170 1.00 93.62 193 VAL A CA 1
ATOM 1580 C C . VAL A 1 193 ? 2.147 0.281 2.480 1.00 93.62 193 VAL A C 1
ATOM 1582 O O . VAL A 1 193 ? 2.956 -0.072 3.332 1.00 93.62 193 VAL A O 1
ATOM 1585 N N . VAL A 1 194 ? 1.291 1.278 2.679 1.00 94.81 194 VAL A N 1
ATOM 1586 C CA . VAL A 1 194 ? 1.180 2.047 3.915 1.00 94.81 194 VAL A CA 1
ATOM 1587 C C . VAL A 1 194 ? -0.281 2.095 4.343 1.00 94.81 194 VAL A C 1
ATOM 1589 O O . VAL A 1 194 ? -1.159 2.350 3.520 1.00 94.81 194 VAL A O 1
ATOM 1592 N N . GLY A 1 195 ? -0.562 1.863 5.622 1.00 92.81 195 GLY A N 1
ATOM 1593 C CA . GLY A 1 195 ? -1.901 2.085 6.162 1.00 92.81 195 GLY A CA 1
ATOM 1594 C C . GLY A 1 195 ? -2.286 1.157 7.304 1.00 92.81 195 GLY A C 1
ATOM 1595 O O . GLY A 1 195 ? -2.058 -0.052 7.276 1.00 92.81 195 GLY A O 1
ATOM 1596 N N . ALA A 1 196 ? -3.004 1.721 8.274 1.00 91.88 196 ALA A N 1
ATOM 1597 C CA . ALA A 1 196 ? -3.697 0.971 9.324 1.00 91.88 196 ALA A CA 1
ATOM 1598 C C . ALA A 1 196 ? -4.934 0.204 8.811 1.00 91.88 196 ALA A C 1
ATOM 1600 O O . ALA A 1 196 ? -5.567 -0.547 9.565 1.00 91.88 196 ALA A O 1
ATOM 1601 N N . SER A 1 197 ? -5.306 0.401 7.545 1.00 96.44 197 SER A N 1
ATOM 1602 C CA . SER A 1 197 ? -6.613 0.048 6.999 1.00 96.44 197 SER A CA 1
ATOM 1603 C C . SER A 1 197 ? -6.907 -1.451 7.047 1.00 96.44 197 SER A C 1
ATOM 1605 O O . SER A 1 197 ? -8.011 -1.836 7.420 1.00 96.44 197 SER A O 1
ATOM 1607 N N . GLY A 1 198 ? -5.925 -2.326 6.814 1.00 96.88 198 GLY A N 1
ATOM 1608 C CA . GLY A 1 198 ? -6.101 -3.773 7.001 1.00 96.88 198 GLY A CA 1
ATOM 1609 C C . GLY A 1 198 ? -6.582 -4.136 8.415 1.00 96.88 198 GLY A C 1
ATOM 1610 O O . GLY A 1 198 ? -7.537 -4.893 8.596 1.00 96.88 198 GLY A O 1
ATOM 1611 N N . SER A 1 199 ? -6.005 -3.501 9.439 1.00 98.19 199 SER A N 1
ATOM 1612 C CA . SER A 1 199 ? -6.439 -3.701 10.830 1.00 98.19 199 SER A CA 1
ATOM 1613 C C . SER A 1 199 ? -7.806 -3.080 11.104 1.00 98.19 199 SER A C 1
ATOM 1615 O O . SER A 1 199 ? -8.638 -3.656 11.809 1.00 98.19 199 SER A O 1
ATOM 1617 N N . LEU A 1 200 ? -8.071 -1.912 10.516 1.00 98.38 200 LEU A N 1
ATOM 1618 C CA . LEU A 1 200 ? -9.371 -1.254 10.585 1.00 98.38 200 LEU A CA 1
ATOM 1619 C C . LEU A 1 200 ? -10.484 -2.115 9.974 1.00 98.38 200 LEU A C 1
ATOM 1621 O O . LEU A 1 200 ? -11.556 -2.219 10.563 1.00 98.38 200 LEU A O 1
ATOM 1625 N N . PHE A 1 201 ? -10.253 -2.770 8.841 1.00 98.50 201 PHE A N 1
ATOM 1626 C CA . PHE A 1 201 ? -11.231 -3.675 8.238 1.00 98.50 201 PHE A CA 1
ATOM 1627 C C . PHE A 1 201 ? -11.489 -4.908 9.113 1.00 98.50 201 PHE A C 1
ATOM 1629 O O . PHE A 1 201 ? -12.638 -5.336 9.263 1.00 98.50 201 PHE A O 1
ATOM 1636 N N . GLY A 1 202 ? -10.459 -5.398 9.808 1.00 98.56 202 GLY A N 1
ATOM 1637 C CA . GLY A 1 202 ? -10.626 -6.339 10.913 1.00 98.56 202 GLY A CA 1
ATOM 1638 C C . GLY A 1 202 ? -11.549 -5.800 12.016 1.00 98.56 202 GLY A C 1
ATOM 1639 O O . GLY A 1 202 ? -12.462 -6.504 12.461 1.00 98.56 202 GLY A O 1
ATOM 1640 N N . ILE A 1 203 ? -11.355 -4.551 12.459 1.00 98.50 203 ILE A N 1
ATOM 1641 C CA . ILE A 1 203 ? -12.210 -3.883 13.463 1.00 98.50 203 ILE A CA 1
ATOM 1642 C C . ILE A 1 203 ? -13.652 -3.731 12.960 1.00 98.50 203 ILE A C 1
ATOM 1644 O O . ILE A 1 203 ? -14.588 -4.011 13.711 1.00 98.50 203 ILE A O 1
ATOM 1648 N N . LEU A 1 204 ? -13.852 -3.313 11.708 1.00 98.31 204 LEU A N 1
ATOM 1649 C CA . LEU A 1 204 ? -15.172 -3.167 11.091 1.00 98.31 204 LEU A CA 1
ATOM 1650 C C . LEU A 1 204 ? -15.922 -4.497 11.085 1.00 98.31 204 LEU A C 1
ATOM 1652 O O . LEU A 1 204 ? -17.086 -4.550 11.489 1.00 98.31 204 LEU A O 1
ATOM 1656 N N . LEU A 1 205 ? -15.244 -5.583 10.711 1.00 98.50 205 LEU A N 1
ATOM 1657 C CA . LEU A 1 205 ? -15.809 -6.922 10.796 1.00 98.50 205 LEU A CA 1
ATOM 1658 C C . LEU A 1 205 ? -16.213 -7.276 12.237 1.00 98.50 205 LEU A C 1
ATOM 1660 O O . LEU A 1 205 ? -17.359 -7.678 12.466 1.00 98.50 205 LEU A O 1
ATOM 1664 N N . ALA A 1 206 ? -15.324 -7.076 13.215 1.00 98.00 206 ALA A N 1
ATOM 1665 C CA . ALA A 1 206 ? -15.638 -7.322 14.624 1.00 98.00 206 ALA A CA 1
ATOM 1666 C C . ALA A 1 206 ? -16.870 -6.528 15.079 1.00 98.00 206 ALA A C 1
ATOM 1668 O O . ALA A 1 206 ? -17.780 -7.083 15.701 1.00 98.00 206 ALA A O 1
ATOM 1669 N N . PHE A 1 207 ? -16.945 -5.253 14.701 1.00 97.94 207 PHE A N 1
ATOM 1670 C CA . PHE A 1 207 ? -18.069 -4.378 15.002 1.00 97.94 207 PHE A CA 1
ATOM 1671 C C . PHE A 1 207 ? -19.377 -4.871 14.383 1.00 97.94 207 PHE A C 1
ATOM 1673 O O . PHE A 1 207 ? -20.379 -4.990 15.093 1.00 97.94 207 PHE A O 1
ATOM 1680 N N . GLY A 1 208 ? -19.375 -5.250 13.104 1.00 97.56 208 GLY A N 1
ATOM 1681 C CA . GLY A 1 208 ? -20.544 -5.830 12.437 1.00 97.56 208 GLY A CA 1
ATOM 1682 C C . GLY A 1 208 ? -21.029 -7.130 13.090 1.00 97.56 208 GLY A C 1
ATOM 1683 O O . GLY A 1 208 ? -22.235 -7.374 13.158 1.00 97.56 208 GLY A O 1
ATOM 1684 N N . MET A 1 209 ? -20.112 -7.945 13.621 1.00 96.69 209 MET A N 1
ATOM 1685 C CA . MET A 1 209 ? -20.431 -9.206 14.303 1.00 96.69 209 MET A CA 1
ATOM 1686 C C . MET A 1 209 ? -20.917 -9.016 15.747 1.00 96.69 209 MET A C 1
ATOM 1688 O O . MET A 1 209 ? -21.782 -9.769 16.212 1.00 96.69 209 MET A O 1
ATOM 1692 N N . MET A 1 210 ? -20.361 -8.049 16.477 1.00 94.75 210 MET A N 1
ATOM 1693 C CA . MET A 1 210 ? -20.685 -7.795 17.887 1.00 94.75 210 MET A CA 1
ATOM 1694 C C . MET A 1 210 ? -21.912 -6.905 18.054 1.00 94.75 210 MET A C 1
ATOM 1696 O O . MET A 1 210 ? -22.753 -7.178 18.909 1.00 94.75 210 MET A O 1
ATOM 1700 N N . PHE A 1 211 ? -22.063 -5.903 17.191 1.00 95.75 211 PHE A N 1
ATOM 1701 C CA . PHE A 1 211 ? -23.111 -4.889 17.265 1.00 95.75 211 PHE A CA 1
ATOM 1702 C C . PHE A 1 211 ? -24.012 -4.874 16.015 1.00 95.75 211 PHE A C 1
ATOM 1704 O O . PHE A 1 211 ? -24.320 -3.806 15.485 1.00 95.75 211 PHE A O 1
ATOM 1711 N N . PRO A 1 212 ? -24.515 -6.030 15.531 1.00 96.75 212 PRO A N 1
ATOM 1712 C CA . PRO A 1 212 ? -25.113 -6.163 14.196 1.00 96.75 212 PRO A CA 1
ATOM 1713 C C . PRO A 1 212 ? -26.352 -5.293 13.953 1.00 96.75 212 PRO A C 1
ATOM 1715 O O . PRO A 1 212 ? -26.702 -5.030 12.803 1.00 96.75 212 PRO A O 1
ATOM 1718 N N . ASN A 1 213 ? -27.047 -4.882 15.018 1.00 97.12 213 ASN A N 1
ATOM 1719 C CA . ASN A 1 213 ? -28.272 -4.086 14.952 1.00 97.12 213 ASN A CA 1
ATOM 1720 C C . ASN A 1 213 ? -28.069 -2.608 15.323 1.00 97.12 213 ASN A C 1
ATOM 1722 O O . ASN A 1 213 ? -29.045 -1.857 15.260 1.00 97.12 213 ASN A O 1
ATOM 1726 N N . VAL A 1 214 ? -26.847 -2.187 15.679 1.00 95.56 214 VAL A N 1
ATOM 1727 C CA . VAL A 1 214 ? -26.536 -0.763 15.872 1.00 95.56 214 VAL A CA 1
ATOM 1728 C C . VAL A 1 214 ? -26.765 -0.032 14.555 1.00 95.56 214 VAL A C 1
ATOM 1730 O O . VAL A 1 214 ? -26.395 -0.518 13.488 1.00 95.56 214 VAL A O 1
ATOM 1733 N N . ARG A 1 215 ? -27.442 1.111 14.641 1.00 94.69 215 ARG A N 1
ATOM 1734 C CA . ARG A 1 215 ? -27.835 1.953 13.512 1.00 94.69 215 ARG A CA 1
ATOM 1735 C C . ARG A 1 215 ? -26.773 3.029 13.303 1.00 94.69 215 ARG A C 1
ATOM 1737 O O . ARG A 1 215 ? -26.582 3.865 14.179 1.00 94.69 215 ARG A O 1
ATOM 1744 N N . LEU A 1 216 ? -26.091 2.981 12.164 1.00 92.00 216 LEU A N 1
ATOM 1745 C CA . LEU A 1 216 ? -25.058 3.931 11.763 1.00 92.00 216 LEU A CA 1
ATOM 1746 C C . LEU A 1 216 ? -25.682 5.015 10.885 1.00 92.00 216 LEU A C 1
ATOM 1748 O O . LEU A 1 216 ? -26.340 4.702 9.892 1.00 92.00 216 LEU A O 1
ATOM 1752 N N . PHE A 1 217 ? -25.476 6.275 11.257 1.00 89.19 217 PHE A N 1
ATOM 1753 C CA . PHE A 1 217 ? -25.831 7.418 10.423 1.00 89.19 217 PHE A CA 1
ATOM 1754 C C . PHE A 1 217 ? -24.643 7.765 9.533 1.00 89.19 217 PHE A C 1
ATOM 1756 O O . PHE A 1 217 ? -23.560 8.067 10.031 1.00 89.19 217 PHE A O 1
ATOM 1763 N N . MET A 1 218 ? -24.854 7.711 8.221 1.00 82.94 218 MET A N 1
ATOM 1764 C CA . MET A 1 218 ? -23.863 8.146 7.242 1.00 82.94 218 MET A CA 1
ATOM 1765 C C . MET A 1 218 ? -24.152 9.601 6.886 1.00 82.94 218 MET A C 1
ATOM 1767 O O . MET A 1 218 ? -25.311 9.960 6.707 1.00 82.94 218 MET A O 1
ATOM 1771 N N . ILE A 1 219 ? -23.110 10.421 6.739 1.00 78.75 219 ILE A N 1
ATOM 1772 C CA . ILE A 1 219 ? -23.232 11.875 6.510 1.00 78.75 219 ILE A CA 1
ATOM 1773 C C . ILE A 1 219 ? -24.168 12.207 5.330 1.00 78.75 219 ILE A C 1
ATOM 1775 O O . ILE A 1 219 ? -24.900 13.189 5.389 1.00 78.75 219 ILE A O 1
ATOM 1779 N N . PHE A 1 220 ? -24.195 11.361 4.294 1.00 80.44 220 PHE A N 1
ATOM 1780 C CA . PHE A 1 220 ? -24.956 11.595 3.060 1.00 80.44 220 PHE A CA 1
ATOM 1781 C C . PHE A 1 220 ? -26.193 10.707 2.884 1.00 80.44 220 PHE A C 1
ATOM 1783 O O . PHE A 1 220 ? -26.949 10.901 1.935 1.00 80.44 220 PHE A O 1
ATOM 1790 N N . ILE A 1 221 ? -26.419 9.729 3.767 1.00 81.94 221 ILE A N 1
ATOM 1791 C CA . ILE A 1 221 ? -27.577 8.833 3.672 1.00 81.94 221 ILE A CA 1
ATOM 1792 C C . ILE A 1 221 ? -28.490 9.148 4.859 1.00 81.94 221 ILE A C 1
ATOM 1794 O O . ILE A 1 221 ? -28.165 8.768 5.986 1.00 81.94 221 ILE A O 1
ATOM 1798 N N . PRO A 1 222 ? -29.651 9.795 4.640 1.00 82.94 222 PRO A N 1
ATOM 1799 C CA . PRO A 1 222 ? -30.546 10.212 5.724 1.00 82.94 222 PRO A CA 1
ATOM 1800 C C . PRO A 1 222 ? -31.268 9.033 6.402 1.00 82.94 222 PRO A C 1
ATOM 1802 O O . PRO A 1 222 ? -32.106 9.232 7.279 1.00 82.94 222 PRO A O 1
ATOM 1805 N N . ILE A 1 223 ? -30.954 7.796 6.005 1.00 90.06 223 ILE A N 1
ATOM 1806 C CA . ILE A 1 223 ? -31.525 6.565 6.543 1.00 90.06 223 ILE A CA 1
ATOM 1807 C C . ILE A 1 223 ? -30.418 5.802 7.276 1.00 90.06 223 ILE A C 1
ATOM 1809 O O . ILE A 1 223 ? -29.425 5.422 6.651 1.00 90.06 223 ILE A O 1
ATOM 1813 N N . PRO A 1 224 ? -30.576 5.526 8.582 1.00 92.62 224 PRO A N 1
ATOM 1814 C CA . PRO A 1 224 ? -29.573 4.782 9.319 1.00 92.62 224 PRO A CA 1
ATOM 1815 C C . PRO A 1 224 ? -29.478 3.335 8.828 1.00 92.62 224 PRO A C 1
ATOM 1817 O O . PRO A 1 224 ? -30.485 2.629 8.715 1.00 92.62 224 PRO A O 1
ATOM 1820 N N . ILE A 1 225 ? -28.253 2.856 8.630 1.00 94.81 225 ILE A N 1
ATOM 1821 C CA . ILE A 1 225 ? -27.969 1.495 8.168 1.00 94.81 225 ILE A CA 1
ATOM 1822 C C . ILE A 1 225 ? -27.534 0.649 9.364 1.00 94.81 225 ILE A C 1
ATOM 1824 O O . ILE A 1 225 ? -26.737 1.076 10.197 1.00 94.81 225 ILE A O 1
ATOM 1828 N N . LYS A 1 226 ? -28.056 -0.576 9.484 1.00 97.12 226 LYS A N 1
ATOM 1829 C CA . LYS A 1 226 ? -27.585 -1.506 10.523 1.00 97.12 226 LYS A CA 1
ATOM 1830 C C . LYS A 1 226 ? -26.131 -1.894 10.255 1.00 97.12 226 LYS A C 1
ATOM 1832 O O . LYS A 1 226 ? -25.800 -2.244 9.124 1.00 97.12 226 LYS A O 1
ATOM 1837 N N . ALA A 1 227 ? -25.309 -1.944 11.300 1.00 96.69 227 ALA A N 1
ATOM 1838 C CA . ALA A 1 227 ? -23.878 -2.233 11.210 1.00 96.69 227 ALA A CA 1
ATOM 1839 C C . ALA A 1 227 ? -23.556 -3.484 10.377 1.00 96.69 227 ALA A C 1
ATOM 1841 O O . ALA A 1 227 ? -22.656 -3.447 9.549 1.00 96.69 227 ALA A O 1
ATOM 1842 N N . LYS A 1 228 ? -24.332 -4.569 10.517 1.00 96.62 228 LYS A N 1
ATOM 1843 C CA . LYS A 1 228 ? -24.124 -5.788 9.715 1.00 96.62 228 LYS A CA 1
ATOM 1844 C C . LYS A 1 228 ? -24.233 -5.549 8.205 1.00 96.62 228 LYS A C 1
ATOM 1846 O O . LYS A 1 228 ? -23.448 -6.107 7.454 1.00 96.62 228 LYS A O 1
ATOM 1851 N N . TYR A 1 229 ? -25.187 -4.727 7.764 1.00 96.81 229 TYR A N 1
ATOM 1852 C CA . TYR A 1 229 ? -25.388 -4.443 6.342 1.00 96.81 229 TYR A CA 1
ATOM 1853 C C . TYR A 1 229 ? -24.337 -3.471 5.826 1.00 96.81 229 TYR A C 1
ATOM 1855 O O . TYR A 1 229 ? -23.850 -3.657 4.720 1.00 96.81 229 TYR A O 1
ATOM 1863 N N . PHE A 1 230 ? -23.948 -2.492 6.645 1.00 95.88 230 PHE A N 1
ATOM 1864 C CA . PHE A 1 230 ? -22.841 -1.598 6.325 1.00 95.88 230 PHE A CA 1
ATOM 1865 C C . PHE A 1 230 ? -21.539 -2.380 6.104 1.00 95.88 230 PHE A C 1
ATOM 1867 O O . PHE A 1 230 ? -20.911 -2.242 5.064 1.00 95.88 230 PHE A O 1
ATOM 1874 N N . VAL A 1 231 ? -21.177 -3.261 7.040 1.00 97.00 231 VAL A N 1
ATOM 1875 C CA . VAL A 1 231 ? -19.931 -4.039 6.974 1.00 97.00 231 VAL A CA 1
ATOM 1876 C C . VAL A 1 231 ? -19.942 -5.045 5.822 1.00 97.00 231 VAL A C 1
ATOM 1878 O O . VAL A 1 231 ? -18.941 -5.166 5.124 1.00 97.00 231 VAL A O 1
ATOM 1881 N N . ILE A 1 232 ? -21.062 -5.743 5.588 1.00 97.31 232 ILE A N 1
ATOM 1882 C CA . ILE A 1 232 ? -21.194 -6.654 4.437 1.00 97.31 232 ILE A CA 1
ATOM 1883 C C . ILE A 1 232 ? -21.110 -5.871 3.126 1.00 97.31 232 ILE A C 1
ATOM 1885 O O . ILE A 1 232 ? -20.360 -6.261 2.241 1.00 97.31 232 ILE A O 1
ATOM 1889 N N . GLY A 1 233 ? -21.851 -4.766 3.007 1.00 96.75 233 GLY A N 1
ATOM 1890 C CA . GLY A 1 233 ? -21.837 -3.926 1.813 1.00 96.75 233 GLY A CA 1
ATOM 1891 C C . GLY A 1 233 ? -20.442 -3.386 1.520 1.00 96.75 233 GLY A C 1
ATOM 1892 O O . GLY A 1 233 ? -19.988 -3.480 0.386 1.00 96.75 233 GLY A O 1
ATOM 1893 N N . TYR A 1 234 ? -19.731 -2.906 2.544 1.00 96.00 234 TYR A N 1
ATOM 1894 C CA . TYR A 1 234 ? -18.364 -2.427 2.373 1.00 96.00 234 TYR A CA 1
ATOM 1895 C C . TYR A 1 234 ? -17.413 -3.553 1.962 1.00 96.00 234 TYR A C 1
ATOM 1897 O O . TYR A 1 234 ? -16.707 -3.402 0.976 1.00 96.00 234 TYR A O 1
ATOM 1905 N N . GLY A 1 235 ? -17.472 -4.722 2.608 1.00 97.44 235 GLY A N 1
ATOM 1906 C CA . GLY A 1 235 ? -16.676 -5.881 2.189 1.00 97.44 235 GLY A CA 1
ATOM 1907 C C . GLY A 1 235 ? -16.967 -6.347 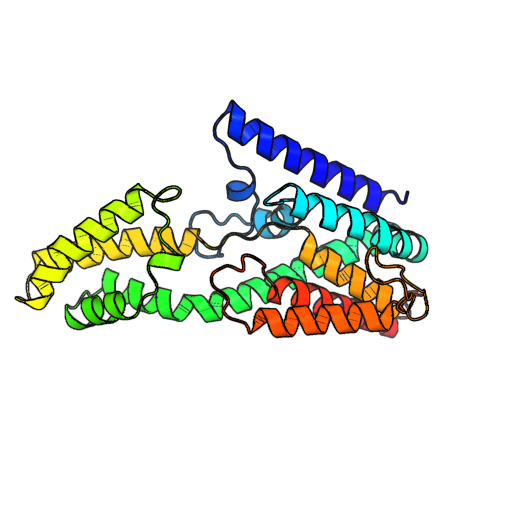0.754 1.00 97.44 235 GLY A C 1
ATOM 1908 O O . GLY A 1 235 ? -16.053 -6.760 0.051 1.00 97.44 235 GLY A O 1
ATOM 1909 N N . VAL A 1 236 ? -18.218 -6.253 0.287 1.00 97.44 236 VAL A N 1
ATOM 1910 C CA . VAL A 1 236 ? -18.570 -6.551 -1.114 1.00 97.44 236 VAL A CA 1
ATOM 1911 C C . VAL A 1 236 ? -18.007 -5.498 -2.066 1.00 97.44 236 VAL A C 1
ATOM 1913 O O . VAL A 1 236 ? -17.491 -5.873 -3.113 1.00 97.44 236 VAL A O 1
ATOM 1916 N N . MET A 1 237 ? -18.077 -4.209 -1.721 1.00 95.69 237 MET A N 1
ATOM 1917 C CA . MET A 1 237 ? -17.460 -3.150 -2.530 1.00 95.69 237 MET A CA 1
ATOM 1918 C C . MET A 1 237 ? -15.952 -3.366 -2.648 1.00 95.69 237 MET A C 1
ATOM 1920 O O . MET A 1 237 ? -15.442 -3.359 -3.758 1.00 95.69 237 MET A O 1
ATOM 1924 N N . GLU A 1 238 ? -15.272 -3.671 -1.542 1.00 95.56 238 GLU A N 1
ATOM 1925 C CA . GLU A 1 238 ? -13.845 -4.010 -1.546 1.00 95.56 238 GLU A CA 1
ATOM 1926 C C . GLU A 1 238 ? -13.536 -5.221 -2.426 1.00 95.56 238 GLU A C 1
ATOM 1928 O O . GLU A 1 238 ? -12.572 -5.198 -3.177 1.00 95.56 238 GLU A O 1
ATOM 1933 N N . LEU A 1 239 ? -14.360 -6.272 -2.373 1.00 95.00 239 LEU A N 1
ATOM 1934 C CA . LEU A 1 239 ? -14.193 -7.446 -3.231 1.00 95.00 239 LEU A CA 1
ATOM 1935 C C . LEU A 1 239 ? -14.360 -7.103 -4.709 1.00 95.00 239 LEU A C 1
ATOM 1937 O O . LEU A 1 239 ? -13.581 -7.567 -5.531 1.00 95.00 239 LEU A O 1
ATOM 1941 N N . VAL A 1 240 ? -15.367 -6.301 -5.049 1.00 94.81 240 VAL A N 1
ATOM 1942 C CA . VAL A 1 240 ? -15.588 -5.862 -6.428 1.00 94.81 240 VAL A CA 1
ATOM 1943 C C . VAL A 1 240 ? -14.418 -5.001 -6.902 1.00 94.81 240 VAL A C 1
ATOM 1945 O O . VAL A 1 240 ? -13.877 -5.283 -7.967 1.00 94.81 240 VAL A O 1
ATOM 1948 N N . SER A 1 241 ? -13.990 -4.018 -6.108 1.00 93.88 241 SER A N 1
ATOM 1949 C CA . SER A 1 241 ? -12.852 -3.151 -6.427 1.00 93.88 241 SER A CA 1
ATOM 1950 C C . SER A 1 241 ? -11.541 -3.927 -6.538 1.00 93.88 241 SER A C 1
ATOM 1952 O O . SER A 1 241 ? -10.768 -3.671 -7.449 1.00 93.88 241 SER A O 1
ATOM 1954 N N . ALA A 1 242 ? -11.331 -4.956 -5.713 1.00 89.88 242 ALA A N 1
ATOM 1955 C CA . ALA A 1 242 ? -10.155 -5.823 -5.795 1.00 89.88 242 ALA A CA 1
ATOM 1956 C C . ALA A 1 242 ? -10.003 -6.523 -7.161 1.00 89.88 242 ALA A C 1
ATOM 1958 O O . ALA A 1 242 ? -8.886 -6.799 -7.584 1.00 89.88 242 ALA A O 1
ATOM 1959 N N . PHE A 1 243 ? -11.109 -6.797 -7.863 1.00 89.62 243 PHE A N 1
ATOM 1960 C CA . PHE A 1 243 ? -11.089 -7.366 -9.218 1.00 89.62 243 PHE A CA 1
ATOM 1961 C C . PHE A 1 243 ? -11.238 -6.318 -10.328 1.00 89.62 243 PHE A C 1
ATOM 1963 O O . PHE A 1 243 ? -11.090 -6.643 -11.509 1.00 89.62 243 PHE A O 1
ATOM 1970 N N . GLN A 1 244 ? -11.547 -5.069 -9.981 1.00 85.19 244 GLN A N 1
ATOM 1971 C CA . GLN A 1 244 ? -11.549 -3.968 -10.931 1.00 85.19 244 GLN A CA 1
ATOM 1972 C C . GLN A 1 244 ? -10.108 -3.507 -11.108 1.00 85.19 244 GLN A C 1
ATOM 1974 O O . GLN A 1 244 ? -9.565 -2.790 -10.280 1.00 85.19 244 GLN A O 1
ATOM 1979 N N . ASN A 1 245 ? -9.485 -3.923 -12.209 1.00 67.12 245 ASN A N 1
ATOM 1980 C CA . ASN A 1 245 ? -8.133 -3.502 -12.561 1.00 67.12 245 ASN A CA 1
ATOM 1981 C C . ASN A 1 245 ? -8.141 -2.037 -13.048 1.00 67.12 245 ASN A C 1
ATOM 1983 O O . ASN A 1 245 ? -8.040 -1.766 -14.246 1.00 67.12 245 ASN A O 1
ATOM 1987 N N . ASN A 1 246 ? -8.397 -1.102 -12.129 1.00 74.69 246 ASN A N 1
ATOM 1988 C CA . ASN A 1 246 ? -8.510 0.325 -12.394 1.00 74.69 246 ASN A CA 1
ATOM 1989 C C . ASN A 1 246 ? -7.138 0.998 -12.213 1.00 74.69 246 ASN A C 1
ATOM 1991 O O . ASN A 1 246 ? -6.676 1.114 -11.081 1.00 74.69 246 ASN A O 1
ATOM 1995 N N . PRO A 1 247 ? -6.504 1.514 -13.283 1.00 61.59 247 PRO A N 1
ATOM 1996 C CA . PRO A 1 247 ? -5.159 2.091 -13.206 1.00 61.59 247 PRO A CA 1
ATOM 1997 C C . PRO A 1 247 ? -5.030 3.324 -12.296 1.00 61.59 247 PRO A C 1
ATOM 1999 O O . PRO A 1 247 ? -3.919 3.704 -11.949 1.00 61.59 247 PRO A O 1
ATOM 2002 N N . GLY A 1 248 ? -6.143 3.982 -11.949 1.00 63.19 248 GLY A N 1
ATOM 2003 C CA . GLY A 1 248 ? -6.158 5.126 -11.027 1.00 63.19 248 GLY A CA 1
ATOM 2004 C C . GLY A 1 248 ? -6.386 4.754 -9.560 1.00 63.19 248 GLY A C 1
ATOM 2005 O O . GLY A 1 248 ? -6.447 5.649 -8.715 1.00 63.19 248 GLY A O 1
ATOM 2006 N N . ASP A 1 249 ? -6.570 3.469 -9.261 1.00 77.50 249 ASP A N 1
ATOM 2007 C CA . ASP A 1 249 ? -6.855 2.977 -7.920 1.00 77.50 249 ASP A CA 1
ATOM 2008 C C . ASP A 1 249 ? -5.567 2.549 -7.211 1.00 77.50 249 ASP A C 1
ATOM 2010 O O . ASP A 1 249 ? -4.906 1.591 -7.598 1.00 77.50 249 ASP A O 1
ATOM 2014 N N . ASN A 1 250 ? -5.205 3.284 -6.160 1.00 78.50 250 ASN A N 1
ATOM 2015 C CA . ASN A 1 250 ? -3.998 3.041 -5.367 1.00 78.50 250 ASN A CA 1
ATOM 2016 C C . ASN A 1 250 ? -4.313 2.347 -4.031 1.00 78.50 250 ASN A C 1
ATOM 2018 O O . ASN A 1 250 ? -3.540 2.439 -3.073 1.00 78.50 250 ASN A O 1
ATOM 2022 N N . VAL A 1 251 ? -5.477 1.702 -3.924 1.00 86.50 251 VAL A N 1
ATOM 2023 C CA . VAL A 1 251 ? -5.932 1.043 -2.700 1.00 86.50 251 VAL A CA 1
ATOM 2024 C C . VAL A 1 251 ? -5.651 -0.459 -2.752 1.00 86.50 251 VAL A C 1
ATOM 2026 O O . VAL A 1 251 ? -6.069 -1.178 -3.654 1.00 86.50 251 VAL A O 1
ATOM 2029 N N . ALA A 1 252 ? -4.992 -0.976 -1.712 1.00 89.25 252 ALA A N 1
ATOM 2030 C CA . ALA A 1 252 ? -4.739 -2.407 -1.552 1.00 89.25 252 ALA A CA 1
ATOM 2031 C C . ALA A 1 252 ? -5.995 -3.162 -1.058 1.00 89.25 252 ALA A C 1
ATOM 2033 O O . ALA A 1 252 ? -6.033 -3.664 0.068 1.00 89.25 252 ALA A O 1
ATOM 2034 N N . HIS A 1 253 ? -7.031 -3.266 -1.893 1.00 94.12 253 HIS A N 1
ATOM 2035 C CA . HIS A 1 253 ? -8.327 -3.868 -1.540 1.00 94.12 253 HIS A CA 1
ATOM 2036 C C . HIS A 1 253 ? -8.224 -5.303 -0.995 1.00 94.12 253 HIS A C 1
ATOM 2038 O O . HIS A 1 253 ? -8.869 -5.659 -0.004 1.00 94.12 253 HIS A O 1
ATOM 2044 N N . PHE A 1 254 ? -7.344 -6.134 -1.561 1.00 94.75 254 PHE A N 1
ATOM 2045 C CA . PHE A 1 254 ? -7.095 -7.479 -1.032 1.00 94.75 254 PHE A CA 1
ATOM 2046 C C . PHE A 1 254 ? -6.510 -7.470 0.389 1.00 94.75 254 PHE A C 1
ATOM 2048 O O . PHE A 1 254 ? -6.815 -8.365 1.179 1.00 94.75 254 PHE A O 1
ATOM 2055 N N . ALA A 1 255 ? -5.749 -6.438 0.770 1.00 95.62 255 ALA A N 1
ATOM 2056 C CA . ALA A 1 255 ? -5.273 -6.278 2.143 1.00 95.62 255 ALA A CA 1
ATOM 2057 C C . ALA A 1 255 ? -6.444 -6.020 3.109 1.00 95.62 255 ALA A C 1
ATOM 2059 O O . ALA A 1 255 ? -6.505 -6.613 4.188 1.00 95.62 255 ALA A O 1
ATOM 2060 N N . HIS A 1 256 ? -7.417 -5.190 2.717 1.00 97.44 256 HIS A N 1
ATOM 2061 C CA . HIS A 1 256 ? -8.629 -4.942 3.505 1.00 97.44 256 HIS A CA 1
ATOM 2062 C C . HIS A 1 256 ? -9.432 -6.229 3.726 1.00 97.44 256 HIS A C 1
ATOM 2064 O O . HIS A 1 256 ? -9.771 -6.573 4.865 1.00 97.44 256 HIS A O 1
ATOM 2070 N N . LEU A 1 257 ? -9.663 -6.988 2.653 1.00 97.75 257 LEU A N 1
ATOM 2071 C CA . LEU A 1 257 ? -10.331 -8.290 2.708 1.00 97.75 257 LEU A CA 1
ATOM 2072 C C . LEU A 1 257 ? -9.553 -9.295 3.565 1.00 97.75 257 LEU A C 1
ATOM 2074 O O . LEU A 1 257 ? -10.160 -10.043 4.334 1.00 97.75 257 LEU A O 1
ATOM 2078 N N . GLY A 1 258 ? -8.219 -9.274 3.503 1.00 97.56 258 GLY A N 1
ATOM 2079 C CA . GLY A 1 258 ? -7.358 -10.072 4.374 1.00 97.56 258 GLY A CA 1
ATOM 2080 C C . GLY A 1 258 ? -7.532 -9.731 5.851 1.00 97.56 258 GLY A C 1
ATOM 2081 O O . GLY A 1 258 ? -7.693 -10.632 6.679 1.00 97.56 258 GLY A O 1
ATOM 2082 N N . GLY A 1 259 ? -7.622 -8.444 6.182 1.00 98.25 259 GLY A N 1
ATOM 2083 C CA . GLY A 1 259 ? -7.954 -7.975 7.527 1.00 98.25 259 GLY A CA 1
ATOM 2084 C C . GLY A 1 259 ? -9.305 -8.494 8.030 1.00 98.25 259 GLY A C 1
ATOM 2085 O O . GLY A 1 259 ? -9.406 -8.985 9.160 1.00 98.25 259 GLY A O 1
ATOM 2086 N N . MET A 1 260 ? -10.338 -8.461 7.179 1.00 98.62 260 MET A N 1
ATOM 2087 C CA . MET A 1 260 ? -11.659 -9.029 7.487 1.00 98.62 260 MET A CA 1
ATOM 2088 C C . MET A 1 260 ? -11.602 -10.551 7.679 1.00 98.62 260 MET A C 1
ATOM 2090 O O . MET A 1 260 ? -12.164 -11.073 8.644 1.00 98.62 260 MET A O 1
ATOM 2094 N N . LEU A 1 261 ? -10.917 -11.276 6.791 1.00 98.44 261 LEU A N 1
ATOM 2095 C CA . LEU A 1 261 ? -10.788 -12.733 6.850 1.00 98.44 261 LEU A CA 1
ATOM 2096 C C . LEU A 1 261 ? -10.101 -13.180 8.144 1.00 98.44 261 LEU A C 1
ATOM 2098 O O . LEU A 1 261 ? -10.637 -14.012 8.881 1.00 98.44 261 LEU A O 1
ATOM 2102 N N . PHE A 1 262 ? -8.943 -12.600 8.456 1.00 98.44 262 PHE A N 1
ATOM 2103 C CA . PHE A 1 262 ? -8.210 -12.929 9.676 1.00 98.44 262 PHE A CA 1
ATOM 2104 C C . PHE A 1 262 ? -8.979 -12.506 10.925 1.00 98.44 262 PHE A C 1
ATO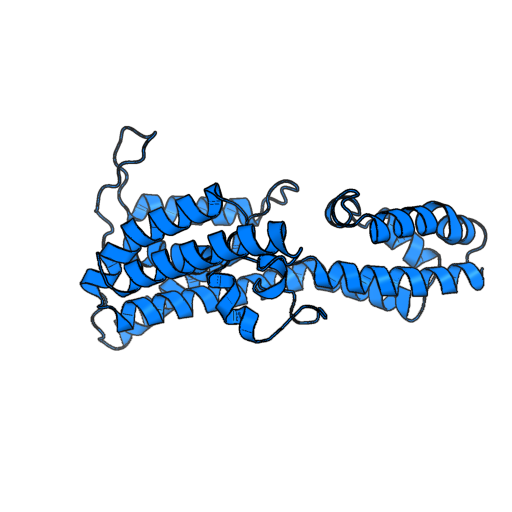M 2106 O O . PHE A 1 262 ? -9.046 -13.271 11.888 1.00 98.44 262 PHE A O 1
ATOM 2113 N N . GLY A 1 263 ? -9.652 -11.354 10.888 1.00 98.12 263 GLY A N 1
ATOM 2114 C CA . GLY A 1 263 ? -10.543 -10.926 11.963 1.00 98.12 263 GLY A CA 1
ATOM 2115 C C . GLY A 1 263 ? -11.635 -11.955 12.257 1.00 98.12 263 GLY A C 1
ATOM 2116 O O . GLY A 1 263 ? -11.866 -12.331 13.411 1.00 98.12 263 GLY A O 1
ATOM 2117 N N . TYR A 1 264 ? -12.251 -12.499 11.205 1.00 98.12 264 TYR A N 1
ATOM 2118 C CA . TYR A 1 264 ? -13.272 -13.534 11.322 1.00 98.12 264 TYR A CA 1
ATOM 2119 C C . TYR A 1 264 ? -12.701 -14.819 11.924 1.00 98.12 264 TYR A C 1
ATOM 2121 O O . TYR A 1 264 ? -13.280 -15.360 12.871 1.00 98.12 264 TYR A O 1
ATOM 2129 N N . ILE A 1 265 ? -11.550 -15.282 11.424 1.00 98.06 265 ILE A N 1
ATOM 2130 C CA . ILE A 1 265 ? -10.857 -16.478 11.926 1.00 98.06 265 ILE A CA 1
ATOM 2131 C C . ILE A 1 265 ? -10.551 -16.337 13.423 1.00 98.06 265 ILE A C 1
ATOM 2133 O O . ILE A 1 265 ? -10.878 -17.238 14.201 1.00 98.06 265 ILE A O 1
ATOM 2137 N N . ILE A 1 266 ? -10.002 -15.196 13.850 1.00 96.88 266 ILE A N 1
ATOM 2138 C CA . ILE A 1 266 ? -9.665 -14.926 15.255 1.00 96.88 266 ILE A CA 1
ATOM 2139 C C . ILE A 1 266 ? -10.923 -14.948 16.134 1.00 96.88 266 ILE A C 1
ATOM 2141 O O . ILE A 1 266 ? -10.945 -15.618 17.170 1.00 96.88 266 ILE A O 1
ATOM 2145 N N . ILE A 1 267 ? -12.006 -14.283 15.714 1.00 96.12 267 ILE A N 1
ATOM 2146 C CA . ILE A 1 267 ? -13.272 -14.283 16.466 1.00 96.12 267 ILE A CA 1
ATOM 2147 C C . ILE A 1 267 ? -13.843 -15.702 16.576 1.00 96.12 267 ILE A C 1
ATOM 2149 O O . ILE A 1 267 ? -14.304 -16.099 17.650 1.00 96.12 267 ILE A O 1
ATOM 2153 N N . LYS A 1 268 ? -13.797 -16.494 15.498 1.00 95.25 268 LYS A N 1
ATOM 2154 C CA . LYS A 1 268 ? -14.243 -17.896 15.515 1.00 95.25 268 LYS A CA 1
ATOM 2155 C C . LYS A 1 268 ? -13.392 -18.772 16.427 1.00 95.25 268 LYS A C 1
ATOM 2157 O O . LYS A 1 268 ? -13.940 -19.623 17.130 1.00 95.25 268 LYS A O 1
ATOM 2162 N N . PHE A 1 269 ? -12.086 -18.547 16.468 1.00 94.44 269 PHE A N 1
ATOM 2163 C CA . PHE A 1 269 ? -11.193 -19.235 17.393 1.00 94.44 269 PHE A CA 1
ATOM 2164 C C . PHE A 1 269 ? -11.515 -18.897 18.861 1.00 94.44 269 PHE A C 1
ATOM 2166 O O . PHE A 1 269 ? -11.621 -19.793 19.703 1.00 94.44 269 PHE A O 1
ATOM 2173 N N . TRP A 1 270 ? -11.770 -17.625 19.176 1.00 92.69 270 TRP A N 1
ATOM 2174 C CA . TRP A 1 270 ? -12.181 -17.200 20.521 1.00 92.69 270 TRP A CA 1
ATOM 2175 C C . TRP A 1 270 ? -13.545 -17.750 20.942 1.00 92.69 270 TRP A C 1
ATOM 2177 O O . TRP A 1 270 ? -13.703 -18.172 22.086 1.00 92.69 270 TRP A O 1
ATOM 2187 N N . GLN A 1 271 ? -14.504 -17.821 20.012 1.00 88.75 271 GLN A N 1
ATOM 2188 C CA . GLN A 1 271 ? -15.801 -18.471 20.232 1.00 88.75 271 GLN A CA 1
ATOM 2189 C C . GLN A 1 271 ? -15.643 -19.938 20.647 1.00 88.75 271 GLN A C 1
ATOM 2191 O O . GLN A 1 271 ? -16.278 -20.374 21.604 1.00 88.75 271 GLN A O 1
ATOM 2196 N N . LYS A 1 272 ? -14.785 -20.693 19.948 1.00 88.56 272 LYS A N 1
ATOM 2197 C CA . LYS A 1 272 ? -14.554 -22.118 20.231 1.00 88.56 272 LYS A CA 1
ATOM 2198 C C . LYS A 1 272 ? -13.803 -22.362 21.541 1.00 88.56 272 LYS A C 1
ATOM 2200 O O . LYS A 1 272 ? -14.073 -23.347 22.213 1.00 88.56 272 LYS A O 1
ATOM 2205 N N . SER A 1 273 ? -12.884 -21.473 21.910 1.00 83.38 273 SER A N 1
ATOM 2206 C CA . SER A 1 273 ? -12.083 -21.585 23.141 1.00 83.38 273 SER A CA 1
ATOM 2207 C C . SER A 1 273 ? -12.805 -21.090 24.403 1.00 83.38 273 SER A C 1
ATOM 2209 O O . SER A 1 273 ? -12.202 -21.046 25.473 1.00 83.38 273 SER A O 1
ATOM 2211 N N . GLY A 1 274 ? -14.081 -20.695 24.303 1.00 76.12 274 GLY A N 1
ATOM 2212 C CA . GLY A 1 274 ? -14.865 -20.196 25.437 1.00 76.12 274 GLY A CA 1
ATOM 2213 C C . GLY A 1 274 ? -14.450 -18.802 25.922 1.00 76.12 274 GLY A C 1
ATOM 2214 O O . GLY A 1 274 ? -14.950 -18.329 26.943 1.00 76.12 274 GLY A O 1
ATOM 2215 N N . GLN A 1 275 ? -13.559 -18.111 25.203 1.00 73.44 275 GLN A N 1
ATOM 2216 C CA . GLN A 1 275 ? -13.181 -16.746 25.545 1.00 73.44 275 GLN A CA 1
ATOM 2217 C C . GLN A 1 275 ? -14.335 -15.782 25.246 1.00 73.44 275 GLN A C 1
ATOM 2219 O O . GLN A 1 275 ? -14.883 -15.765 24.141 1.00 73.44 275 GLN A O 1
ATOM 2224 N N . ARG A 1 276 ? -14.661 -14.904 26.206 1.00 67.62 276 ARG A N 1
ATOM 2225 C CA . ARG A 1 276 ? -15.646 -13.830 26.001 1.00 67.62 276 ARG A CA 1
ATOM 2226 C C . ARG A 1 276 ? -15.228 -12.943 24.829 1.00 67.62 276 ARG A C 1
ATOM 2228 O O . ARG A 1 276 ? -14.173 -12.309 24.857 1.00 67.62 276 ARG A O 1
ATOM 2235 N N . TRP A 1 277 ? -16.035 -12.947 23.776 1.00 74.12 277 TRP A N 1
ATOM 2236 C CA . TRP A 1 277 ? -15.902 -12.095 22.588 1.00 74.12 277 TRP A CA 1
ATOM 2237 C C . TRP A 1 277 ? -17.126 -11.177 22.417 1.00 74.12 277 TRP A C 1
ATOM 2239 O O . TRP A 1 277 ? -17.091 -10.271 21.591 1.0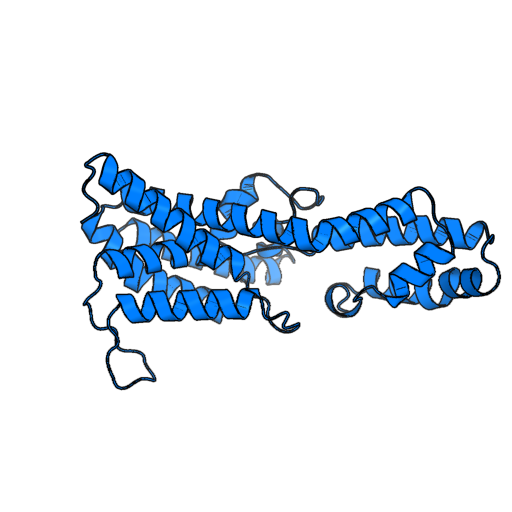0 74.12 277 TRP A O 1
ATOM 2249 N N . ARG A 1 278 ? -18.185 -11.418 23.197 1.00 70.12 278 ARG A N 1
ATOM 2250 C CA . ARG A 1 278 ? -19.337 -10.551 23.441 1.00 70.12 278 ARG A CA 1
ATOM 2251 C C . ARG A 1 278 ? -19.456 -10.325 24.939 1.00 70.12 278 ARG A C 1
ATOM 2253 O O . ARG A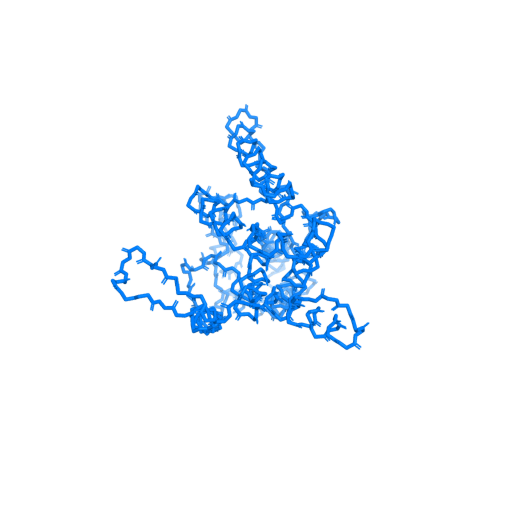 1 278 ? -19.040 -11.246 25.686 1.00 70.12 278 ARG A O 1
#